Protein AF-A0A813ABJ3-F1 (afdb_monomer_lite)

Secondary structure (DSSP, 8-state):
--------------------------------------EE--EEESSSTT--HHHHHHHHHHHHHHHHHHS--SS-HHHHHHHHHHHHHHHHHHHHHSTTTHHHHHHTTS-B--SSS-EE-EEEEETTTTEEEEE-SGGGPPEEHHHHHHHHHHHHHH--TTTEEEEEESS---TT--SSEEEEEEEE--SSHHHHHHHHHHHHTTTBGGGGGGTEE--BPP-PPPHHHHHHHHH--

Structure (mmCIF, N/CA/C/O backbone):
data_AF-A0A813ABJ3-F1
#
_entry.id   AF-A0A813ABJ3-F1
#
loop_
_atom_site.group_PDB
_atom_site.id
_atom_site.type_symbol
_atom_site.label_atom_id
_atom_site.label_alt_id
_atom_site.label_comp_id
_atom_site.label_asym_id
_atom_site.label_entity_id
_atom_site.label_seq_id
_atom_site.pdbx_PDB_ins_code
_atom_site.Cartn_x
_atom_site.Cartn_y
_atom_site.Cartn_z
_atom_site.occupancy
_atom_site.B_iso_or_equiv
_atom_site.auth_seq_id
_atom_site.auth_comp_id
_atom_site.auth_asym_id
_atom_site.auth_atom_id
_atom_site.pdbx_PDB_model_num
ATOM 1 N N . PRO A 1 1 ? -54.432 11.315 -35.460 1.00 34.84 1 PRO A N 1
ATOM 2 C CA . PRO A 1 1 ? -55.039 10.546 -36.577 1.00 34.84 1 PRO A CA 1
ATOM 3 C C . PRO A 1 1 ? -54.106 9.391 -36.991 1.00 34.84 1 PRO A C 1
ATOM 5 O O . PRO A 1 1 ? -52.987 9.665 -37.391 1.00 34.84 1 PRO A O 1
ATOM 8 N N . VAL A 1 2 ? -54.398 8.097 -36.872 1.00 33.53 2 VAL A N 1
ATOM 9 C CA . VAL A 1 2 ? -55.600 7.281 -36.627 1.00 33.53 2 VAL A CA 1
ATOM 10 C C . VAL A 1 2 ? -55.041 5.948 -36.072 1.00 33.53 2 VAL A C 1
ATOM 12 O O . VAL A 1 2 ? -54.031 5.475 -36.580 1.00 33.53 2 VAL A O 1
ATOM 15 N N . ALA A 1 3 ? -55.450 5.524 -34.868 1.00 28.86 3 ALA A N 1
ATOM 16 C CA . ALA A 1 3 ? -56.177 4.269 -34.570 1.00 28.86 3 ALA A CA 1
ATOM 17 C C . ALA A 1 3 ? -55.760 3.046 -35.420 1.00 28.86 3 ALA A C 1
ATOM 19 O O . ALA A 1 3 ? -55.843 3.084 -36.639 1.00 28.86 3 ALA A O 1
ATOM 20 N N . GLY A 1 4 ? -55.275 1.954 -34.824 1.00 29.44 4 GLY A N 1
ATOM 21 C CA . GLY A 1 4 ? -56.094 0.937 -34.141 1.00 29.44 4 GLY A CA 1
ATOM 22 C C . GLY A 1 4 ? -55.982 -0.385 -34.942 1.00 29.44 4 GLY A C 1
ATOM 23 O O . GLY A 1 4 ? -55.524 -0.351 -36.073 1.00 29.44 4 GLY A O 1
ATOM 24 N N . ILE A 1 5 ? -56.360 -1.583 -34.498 1.00 32.44 5 ILE A N 1
ATOM 25 C CA . ILE A 1 5 ? -57.102 -2.054 -33.325 1.00 32.44 5 ILE A CA 1
ATOM 26 C C . ILE A 1 5 ? -57.279 -3.587 -33.536 1.00 32.44 5 ILE A C 1
ATOM 28 O O . ILE A 1 5 ? -57.472 -3.990 -34.679 1.00 32.44 5 ILE A O 1
ATOM 32 N N . LEU A 1 6 ? -57.293 -4.381 -32.445 1.00 30.50 6 LEU A N 1
ATOM 33 C CA . LEU A 1 6 ? -57.993 -5.688 -32.274 1.00 30.50 6 LEU A CA 1
ATOM 34 C C . LEU A 1 6 ? -57.438 -6.924 -33.037 1.00 30.50 6 LEU A C 1
ATOM 36 O O . LEU A 1 6 ? -56.848 -6.791 -34.096 1.00 30.50 6 LEU A O 1
ATOM 40 N N . THR A 1 7 ? -57.555 -8.192 -32.610 1.00 29.41 7 THR A N 1
ATOM 41 C CA . THR A 1 7 ? -58.283 -8.926 -31.539 1.00 29.41 7 THR A CA 1
ATOM 42 C C . THR A 1 7 ? -57.768 -10.377 -31.568 1.00 29.41 7 THR A C 1
ATOM 44 O O . THR A 1 7 ? -57.450 -10.866 -32.646 1.00 29.41 7 THR A O 1
ATOM 47 N N . GLY A 1 8 ? -57.604 -11.078 -30.445 1.00 28.28 8 GLY A N 1
ATOM 48 C CA . GLY A 1 8 ? -58.610 -11.969 -29.828 1.00 28.28 8 GLY A CA 1
ATOM 49 C C . GLY A 1 8 ? -57.877 -13.237 -29.333 1.00 28.28 8 GLY A C 1
ATOM 50 O O . GLY A 1 8 ? -56.846 -13.573 -29.901 1.00 28.28 8 GLY A O 1
ATOM 51 N N . GLY A 1 9 ? -58.232 -13.966 -28.275 1.00 25.31 9 GLY A N 1
ATOM 52 C CA . GLY A 1 9 ? -59.442 -14.029 -27.454 1.00 25.31 9 GLY A CA 1
ATOM 53 C C . GLY A 1 9 ? -59.898 -15.498 -27.319 1.00 25.31 9 GLY A C 1
ATOM 54 O O . GLY A 1 9 ? -60.066 -16.148 -28.344 1.00 25.31 9 GLY A O 1
ATOM 55 N N . CYS A 1 10 ? -60.161 -15.940 -26.076 1.00 25.97 10 CYS A N 1
ATOM 56 C CA . CYS A 1 10 ? -60.710 -17.231 -25.576 1.00 25.97 10 CYS A CA 1
ATOM 57 C C . CYS A 1 10 ? -59.693 -18.367 -25.324 1.00 25.97 10 CYS A C 1
ATOM 59 O O . CYS A 1 10 ? -58.921 -18.682 -26.219 1.00 25.97 10 CYS A O 1
ATOM 61 N N . GLU A 1 11 ? -59.557 -19.057 -24.179 1.00 26.06 11 GLU A N 1
ATOM 62 C CA . GLU A 1 11 ? -60.289 -19.357 -22.914 1.00 26.06 11 GLU A CA 1
ATOM 63 C C . GLU A 1 11 ? -60.529 -20.874 -22.755 1.00 26.06 11 GLU A C 1
ATOM 65 O O . GLU A 1 11 ? -60.814 -21.562 -23.731 1.00 26.06 11 GLU A O 1
ATOM 70 N N . ALA A 1 12 ? -60.483 -21.308 -21.481 1.00 28.73 12 ALA A N 1
ATOM 71 C CA . ALA A 1 12 ? -61.000 -22.548 -20.872 1.00 28.73 12 ALA A CA 1
ATOM 72 C C . ALA A 1 12 ? -60.138 -23.837 -20.962 1.00 28.73 12 ALA A C 1
ATOM 74 O O . ALA A 1 12 ? -59.565 -24.141 -21.996 1.00 28.73 12 ALA A O 1
ATOM 75 N N . GLU A 1 13 ? -60.028 -24.719 -19.956 1.00 26.33 13 GLU A N 1
ATOM 76 C CA . GLU A 1 13 ? -60.375 -24.735 -18.523 1.00 26.33 13 GLU A CA 1
ATOM 77 C C . GLU A 1 13 ? -59.822 -26.050 -17.903 1.00 26.33 13 GLU A C 1
ATOM 79 O O . GLU A 1 13 ? -59.709 -27.070 -18.577 1.00 26.33 13 GLU A O 1
ATOM 84 N N . ALA A 1 14 ? -59.446 -25.966 -16.622 1.00 29.67 14 ALA A N 1
ATOM 85 C CA . ALA A 1 14 ? -59.223 -26.961 -15.557 1.00 29.67 14 ALA A CA 1
ATOM 86 C C . ALA A 1 14 ? -59.076 -28.484 -15.821 1.00 29.67 14 ALA A C 1
ATOM 88 O O . ALA A 1 14 ? -59.927 -29.125 -16.431 1.00 29.67 14 ALA A O 1
ATOM 89 N N . ARG A 1 15 ? -58.108 -29.093 -15.099 1.00 26.80 15 ARG A N 1
ATOM 90 C CA . ARG A 1 15 ? -58.292 -30.282 -14.223 1.00 26.80 15 ARG A CA 1
ATOM 91 C C . ARG A 1 15 ? -57.049 -30.569 -13.351 1.00 26.80 15 ARG A C 1
ATOM 93 O O . ARG A 1 15 ? -55.977 -30.879 -13.854 1.00 26.80 15 ARG A O 1
ATOM 100 N N . THR A 1 16 ? -57.231 -30.545 -12.035 1.00 28.81 16 THR A N 1
ATOM 101 C CA . THR A 1 16 ? -56.496 -31.325 -11.009 1.00 28.81 16 THR A CA 1
ATOM 102 C C . THR A 1 16 ? -57.545 -32.186 -10.268 1.00 28.81 16 THR A C 1
ATOM 104 O O . THR A 1 16 ? -58.731 -31.983 -10.545 1.00 28.81 16 THR A O 1
ATOM 107 N N . PRO A 1 17 ? -57.233 -33.111 -9.325 1.00 41.91 17 PRO A N 1
ATOM 108 C CA . PRO A 1 17 ? -55.943 -33.573 -8.782 1.00 41.91 17 PRO A CA 1
ATOM 109 C C . PRO A 1 17 ? -55.824 -35.120 -8.669 1.00 41.91 17 PRO A C 1
ATOM 111 O O . PRO A 1 17 ? -56.818 -35.841 -8.667 1.00 41.91 17 PRO A O 1
ATOM 114 N N . THR A 1 18 ? -54.623 -35.659 -8.437 1.00 29.69 18 THR A N 1
ATOM 115 C CA . THR A 1 18 ? -54.434 -36.786 -7.492 1.00 29.69 18 THR A CA 1
ATOM 116 C C . THR A 1 18 ? -52.967 -36.882 -7.094 1.00 29.69 18 THR A C 1
ATOM 118 O O . THR A 1 18 ? -52.076 -36.837 -7.936 1.00 29.69 18 THR A O 1
ATOM 121 N N . GLY A 1 19 ? -52.726 -36.910 -5.785 1.00 28.27 19 GLY A N 1
ATOM 122 C CA . GLY A 1 19 ? -51.400 -36.795 -5.201 1.00 28.27 19 GLY A CA 1
ATOM 123 C C . GLY A 1 19 ? -50.559 -38.062 -5.296 1.00 28.27 19 GLY A C 1
ATOM 124 O O . GLY A 1 19 ? -51.059 -39.180 -5.226 1.00 28.27 19 GLY A O 1
ATOM 125 N N . SER A 1 20 ? -49.249 -37.855 -5.317 1.00 29.45 20 SER A N 1
ATOM 126 C CA . SER A 1 20 ? -48.296 -38.776 -4.714 1.00 29.45 20 SER A CA 1
ATOM 127 C C . SER A 1 20 ? -47.219 -37.953 -4.019 1.00 29.45 20 SER A C 1
ATOM 129 O O . SER A 1 20 ? -46.506 -37.175 -4.652 1.00 29.45 20 SER A O 1
ATOM 131 N N . LEU A 1 21 ? -47.151 -38.119 -2.700 1.00 33.50 21 LEU A N 1
ATOM 132 C CA . LEU A 1 21 ? -46.079 -37.656 -1.831 1.00 33.50 21 LEU A CA 1
ATOM 133 C C . LEU A 1 21 ? -44.730 -38.141 -2.380 1.00 33.50 21 LEU A C 1
ATOM 135 O O . LEU A 1 21 ? -44.438 -39.332 -2.351 1.00 33.50 21 LEU A O 1
ATOM 139 N N . GLY A 1 22 ? -43.915 -37.212 -2.867 1.00 28.14 22 GLY A N 1
ATOM 140 C CA . GLY A 1 22 ? -42.515 -37.437 -3.204 1.00 28.14 22 GLY A CA 1
ATOM 141 C C . GLY A 1 22 ? -41.699 -36.358 -2.516 1.00 28.14 22 GLY A C 1
ATOM 142 O O . GLY A 1 22 ? -41.880 -35.179 -2.804 1.00 28.14 22 GLY A O 1
ATOM 143 N N . LEU A 1 23 ? -40.886 -36.770 -1.546 1.00 31.05 23 LEU A N 1
ATOM 144 C CA . LEU A 1 23 ? -40.128 -35.911 -0.648 1.00 31.05 23 LEU A CA 1
ATOM 145 C C . LEU A 1 23 ? -39.426 -34.766 -1.387 1.00 31.05 23 LEU A C 1
ATOM 147 O O . LEU A 1 23 ? -38.580 -34.988 -2.253 1.00 31.05 23 LEU A O 1
ATOM 151 N N . ALA A 1 24 ? -39.730 -33.540 -0.964 1.00 27.06 24 ALA A N 1
ATOM 152 C CA . ALA A 1 24 ? -38.891 -32.387 -1.218 1.00 27.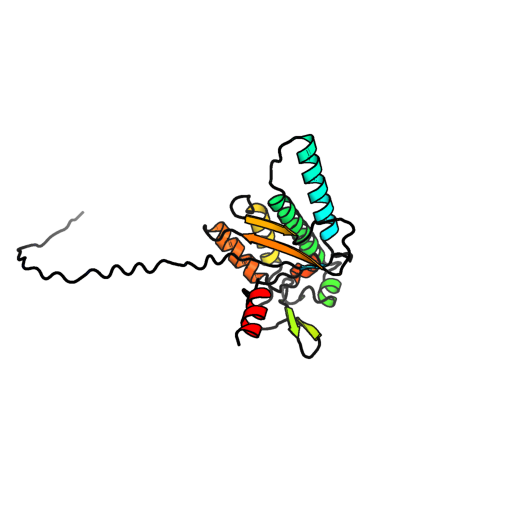06 24 ALA A CA 1
ATOM 153 C C . ALA A 1 24 ? -37.528 -32.639 -0.561 1.00 27.06 24 ALA A C 1
ATOM 155 O O . ALA A 1 24 ? -37.354 -32.456 0.643 1.00 27.06 24 ALA A O 1
ATOM 156 N N . ALA A 1 25 ? -36.551 -33.068 -1.357 1.00 28.94 25 ALA A N 1
ATOM 157 C CA . ALA A 1 25 ? -35.152 -32.910 -1.010 1.00 28.94 25 ALA A CA 1
ATOM 158 C C . ALA A 1 25 ? -34.849 -31.411 -1.086 1.00 28.94 25 ALA A C 1
ATOM 160 O O . ALA A 1 25 ? -34.394 -30.892 -2.103 1.00 28.94 25 ALA A O 1
ATOM 161 N N . SER A 1 26 ? -35.165 -30.697 -0.005 1.00 27.38 26 SER A N 1
ATOM 162 C CA . SER A 1 26 ? -34.605 -29.386 0.273 1.00 27.38 26 SER A CA 1
ATOM 163 C C . SER A 1 26 ? -33.095 -29.568 0.366 1.00 27.38 26 SER A C 1
ATOM 165 O O . SER A 1 26 ? -32.561 -29.904 1.426 1.00 27.38 26 SER A O 1
ATOM 167 N N . SER A 1 27 ? -32.400 -29.404 -0.757 1.00 27.00 27 SER A N 1
ATOM 168 C CA . SER A 1 27 ? -30.960 -29.240 -0.760 1.00 27.00 27 SER A CA 1
ATOM 169 C C . SER A 1 27 ? -30.682 -27.876 -0.141 1.00 27.00 27 SER A C 1
ATOM 171 O O . SER A 1 27 ? -30.527 -26.869 -0.833 1.00 27.00 27 SER A O 1
ATOM 173 N N . TRP A 1 28 ? -30.634 -27.845 1.188 1.00 25.88 28 TRP A N 1
ATOM 174 C CA . TRP A 1 28 ? -29.850 -26.866 1.918 1.00 25.88 28 TRP A CA 1
ATOM 175 C C . TRP A 1 28 ? -28.390 -27.122 1.551 1.00 25.88 28 TRP A C 1
ATOM 177 O O . TRP A 1 28 ? -27.616 -27.698 2.310 1.00 25.88 28 TRP A O 1
ATOM 187 N N . VAL A 1 29 ? -28.011 -26.726 0.338 1.00 27.39 29 VAL A N 1
ATOM 188 C CA . VAL A 1 29 ? -26.633 -26.371 0.062 1.00 27.39 29 VAL A CA 1
ATOM 189 C C . VAL A 1 29 ? -26.448 -25.091 0.854 1.00 27.39 29 VAL A C 1
ATOM 191 O O . VAL A 1 29 ? -26.780 -24.005 0.386 1.00 27.39 29 VAL A O 1
ATOM 194 N N . SER A 1 30 ? -26.015 -25.228 2.110 1.00 30.09 30 SER A N 1
ATOM 195 C CA . SER A 1 30 ? -25.438 -24.105 2.832 1.00 30.09 30 SER A CA 1
ATOM 196 C C . SER A 1 30 ? -24.432 -23.463 1.886 1.00 30.09 30 SER A C 1
ATOM 198 O O . SER A 1 30 ? -23.486 -24.145 1.474 1.00 30.09 30 SER A O 1
ATOM 200 N N . PRO A 1 31 ? -24.579 -22.177 1.539 1.00 32.88 31 PRO A N 1
ATOM 201 C CA . PRO A 1 31 ? -23.462 -21.462 0.994 1.00 32.88 31 PRO A CA 1
ATOM 202 C C . PRO A 1 31 ? -22.516 -21.297 2.181 1.00 32.88 31 PRO A C 1
ATOM 204 O O . PRO A 1 31 ? -22.530 -20.293 2.886 1.00 32.88 31 PRO A O 1
ATOM 207 N N . PHE A 1 32 ? -21.631 -22.273 2.380 1.00 30.92 32 PHE A N 1
ATOM 208 C CA . PHE A 1 32 ? -20.254 -21.925 2.678 1.00 30.92 32 PHE A CA 1
ATOM 209 C C . PHE A 1 32 ? -19.778 -21.109 1.468 1.00 30.92 32 PHE A C 1
ATOM 211 O O . PHE A 1 32 ? -19.029 -21.582 0.618 1.00 30.92 32 PHE A O 1
ATOM 218 N N . MET A 1 33 ? -20.251 -19.859 1.366 1.00 27.66 33 MET A N 1
ATOM 219 C CA . MET A 1 33 ? -19.422 -18.803 0.843 1.00 27.66 33 MET A CA 1
ATOM 220 C C . MET A 1 33 ? -18.201 -18.893 1.733 1.00 27.66 33 MET A C 1
ATOM 222 O O . MET A 1 33 ? -18.241 -18.517 2.905 1.00 27.66 33 MET A O 1
ATOM 226 N N . ALA A 1 34 ? -17.155 -19.529 1.207 1.00 31.64 34 ALA A N 1
ATOM 227 C CA . ALA A 1 34 ? -15.817 -19.282 1.672 1.00 31.64 34 ALA A CA 1
ATOM 228 C C . ALA A 1 34 ? -15.749 -17.764 1.742 1.00 31.64 34 ALA A C 1
ATOM 230 O O . ALA A 1 34 ? -15.807 -17.094 0.713 1.00 31.64 34 ALA A O 1
ATOM 231 N N . LEU A 1 35 ? -15.812 -17.244 2.964 1.00 33.53 35 LEU A N 1
ATOM 232 C CA . LEU A 1 35 ? -15.644 -15.842 3.242 1.00 33.53 35 LEU A CA 1
ATOM 233 C C . LEU A 1 35 ? -14.225 -15.600 2.733 1.00 33.53 35 LEU A C 1
ATOM 235 O O . LEU A 1 35 ? -13.262 -15.939 3.424 1.00 33.53 35 LEU A O 1
ATOM 239 N N . GLU A 1 36 ? -14.082 -15.185 1.470 1.00 36.56 36 GLU A N 1
ATOM 240 C CA . GLU A 1 36 ? -12.805 -14.863 0.841 1.00 36.56 36 GLU A CA 1
ATOM 241 C C . GLU A 1 36 ? -12.333 -13.565 1.495 1.00 36.56 36 GLU A C 1
ATOM 243 O O . GLU A 1 36 ? -12.180 -12.533 0.857 1.00 36.56 36 GLU A O 1
ATOM 248 N N . ARG A 1 37 ? -12.108 -13.600 2.813 1.00 49.97 37 ARG A N 1
ATOM 249 C CA . ARG A 1 37 ? -11.359 -12.582 3.517 1.00 49.97 37 ARG A CA 1
ATOM 250 C C . ARG A 1 37 ? -10.017 -12.562 2.825 1.00 49.97 37 ARG A C 1
ATOM 252 O O . ARG A 1 37 ? -9.251 -13.527 2.910 1.00 49.97 37 ARG A O 1
ATOM 259 N N . LEU A 1 38 ? -9.727 -11.468 2.135 1.00 52.12 38 LEU A N 1
ATOM 260 C CA . LEU A 1 38 ? -8.363 -11.189 1.739 1.00 52.12 38 LEU A CA 1
ATOM 261 C C . LEU A 1 38 ? -7.608 -10.832 3.008 1.00 52.12 38 LEU A C 1
ATOM 263 O O . LEU A 1 38 ? -7.429 -9.670 3.353 1.00 52.12 38 LEU A O 1
ATOM 267 N N . SER A 1 39 ? -7.173 -11.872 3.709 1.00 57.34 39 SER A N 1
ATOM 268 C CA . SER A 1 39 ? -6.028 -11.753 4.577 1.00 57.34 39 SER A CA 1
ATOM 269 C C . SER A 1 39 ? -4.834 -11.551 3.654 1.00 57.34 39 SER A C 1
ATOM 271 O O . SER A 1 39 ? -4.595 -12.307 2.707 1.00 57.34 39 SER A O 1
ATOM 273 N N . SER A 1 40 ? -4.127 -10.459 3.867 1.00 64.81 40 SER A N 1
ATOM 274 C CA . SER A 1 40 ? -2.865 -10.199 3.199 1.00 64.81 40 SER A CA 1
ATOM 275 C C . SER A 1 40 ? -1.805 -9.977 4.258 1.00 64.81 40 SER A C 1
ATOM 277 O O . SER A 1 40 ? -2.087 -9.465 5.345 1.00 64.81 40 SER A O 1
ATOM 279 N N . ARG A 1 41 ? -0.578 -10.383 3.930 1.00 64.31 41 ARG A N 1
ATOM 280 C CA . ARG A 1 41 ? 0.592 -10.169 4.780 1.00 64.31 41 ARG A CA 1
ATOM 281 C C . ARG A 1 41 ? 1.556 -9.214 4.092 1.00 64.31 41 ARG A C 1
ATOM 283 O O . ARG A 1 41 ? 2.512 -9.676 3.465 1.00 64.31 41 ARG A O 1
ATOM 290 N N . PRO A 1 42 ? 1.300 -7.896 4.148 1.00 73.38 42 PRO A N 1
ATOM 291 C CA . PRO A 1 42 ? 2.336 -6.925 3.862 1.00 73.38 42 PRO A CA 1
ATOM 292 C C . PRO A 1 42 ? 3.555 -7.163 4.760 1.00 73.38 42 PRO A C 1
ATOM 294 O O . PRO A 1 42 ? 3.457 -7.207 5.986 1.00 73.38 42 PRO A O 1
ATOM 297 N N . GLU A 1 43 ? 4.708 -7.319 4.129 1.00 81.12 43 GLU A N 1
ATOM 298 C CA . GLU A 1 43 ? 6.013 -7.411 4.773 1.00 81.12 43 GLU A CA 1
ATOM 299 C C . GLU A 1 43 ? 6.764 -6.120 4.498 1.00 81.12 43 GLU A C 1
ATOM 301 O O . GLU A 1 43 ? 6.940 -5.763 3.339 1.00 81.12 43 GLU A O 1
ATOM 306 N N . VAL A 1 44 ? 7.189 -5.414 5.540 1.00 81.69 44 VAL A N 1
ATOM 307 C CA . VAL A 1 44 ? 7.855 -4.114 5.438 1.00 81.69 44 VAL A CA 1
ATOM 308 C C . VAL A 1 44 ? 9.225 -4.202 6.091 1.00 81.69 44 VAL A C 1
ATOM 310 O O . VAL A 1 44 ? 9.337 -4.674 7.219 1.00 81.69 44 VAL A O 1
ATOM 313 N N . ARG A 1 45 ? 10.275 -3.734 5.416 1.00 85.25 45 ARG A N 1
ATOM 314 C CA . ARG A 1 45 ? 11.609 -3.617 6.015 1.00 85.25 45 ARG A CA 1
ATOM 315 C C . ARG A 1 45 ? 11.560 -2.672 7.210 1.00 85.25 45 ARG A C 1
ATOM 317 O O . ARG A 1 45 ? 10.998 -1.589 7.122 1.00 85.25 45 ARG A O 1
ATOM 324 N N . THR A 1 46 ? 12.148 -3.083 8.321 1.00 82.81 46 THR A N 1
ATOM 325 C CA . THR A 1 46 ? 12.208 -2.284 9.558 1.00 82.81 46 THR A CA 1
ATOM 326 C C . THR A 1 46 ? 13.181 -1.112 9.428 1.00 82.81 46 THR A C 1
ATOM 328 O O . THR A 1 46 ? 12.888 -0.020 9.908 1.00 82.81 46 THR A O 1
ATOM 331 N N . ALA A 1 47 ? 14.288 -1.310 8.708 1.00 81.81 47 ALA A N 1
ATOM 332 C CA . ALA A 1 47 ? 15.361 -0.343 8.505 1.00 81.81 47 ALA A CA 1
ATOM 333 C C . ALA A 1 47 ? 15.581 -0.012 7.018 1.00 81.81 47 ALA A C 1
ATOM 335 O O . ALA A 1 47 ? 15.201 -0.777 6.130 1.00 81.81 47 ALA A O 1
ATOM 336 N N . GLY A 1 48 ? 16.240 1.120 6.766 1.00 85.25 48 GLY A N 1
ATOM 337 C CA . GLY A 1 48 ? 16.504 1.661 5.430 1.00 85.25 48 GLY A CA 1
ATOM 338 C C . GLY A 1 48 ? 15.726 2.955 5.162 1.00 85.25 48 GLY A C 1
ATOM 339 O O . GLY A 1 48 ? 14.704 3.196 5.808 1.00 85.25 48 GLY A O 1
ATOM 340 N N . PRO A 1 49 ? 16.199 3.805 4.234 1.00 87.12 49 PRO A N 1
ATOM 341 C CA . PRO A 1 49 ? 15.556 5.084 3.916 1.00 87.12 49 PRO A CA 1
ATOM 342 C C . PRO A 1 49 ? 14.117 4.924 3.400 1.00 87.12 49 PRO A C 1
ATOM 344 O O . PRO A 1 49 ? 13.281 5.807 3.574 1.00 87.12 49 PRO A O 1
ATOM 347 N N . GLU A 1 50 ? 13.805 3.784 2.789 1.00 89.44 50 GLU A N 1
ATOM 348 C CA . GLU A 1 50 ? 12.479 3.443 2.294 1.00 89.44 50 GLU A CA 1
ATOM 349 C C . GLU A 1 50 ? 11.554 2.849 3.368 1.00 89.44 50 GLU A C 1
ATOM 351 O O . GLU A 1 50 ? 10.363 2.695 3.113 1.00 89.44 50 GLU A O 1
ATOM 356 N N . SER A 1 51 ? 12.041 2.518 4.566 1.00 92.81 51 SER A N 1
ATOM 357 C CA . SER A 1 51 ? 11.191 1.955 5.621 1.00 92.81 51 SER A CA 1
ATOM 358 C C . SER A 1 51 ? 10.075 2.930 6.006 1.00 92.81 51 SER A C 1
ATOM 360 O O . SER A 1 51 ? 10.308 4.121 6.228 1.00 92.81 51 SER A O 1
ATOM 362 N N . ILE A 1 52 ? 8.841 2.428 6.090 1.00 93.69 52 ILE A N 1
ATOM 363 C CA . ILE A 1 52 ? 7.692 3.187 6.608 1.00 93.69 52 ILE A CA 1
ATOM 364 C C . ILE A 1 52 ? 7.435 2.923 8.099 1.00 93.69 52 ILE A C 1
ATOM 366 O O . ILE A 1 52 ? 6.657 3.639 8.731 1.00 93.69 52 ILE A O 1
ATOM 370 N N . VAL A 1 53 ? 8.110 1.930 8.689 1.00 93.19 53 VAL A N 1
ATOM 371 C CA . VAL A 1 53 ? 7.914 1.524 10.090 1.00 93.19 53 VAL A CA 1
ATOM 372 C C . VAL A 1 53 ? 8.069 2.700 11.066 1.00 93.19 53 VAL A C 1
ATOM 374 O O . VAL A 1 53 ? 7.165 2.877 11.883 1.00 93.19 53 VAL A O 1
ATOM 377 N N . PRO A 1 54 ? 9.091 3.579 10.961 1.00 92.44 54 PRO A N 1
ATOM 378 C CA . PRO A 1 54 ? 9.204 4.735 11.854 1.00 92.44 54 PRO A CA 1
ATOM 379 C C . PRO A 1 54 ? 8.028 5.716 11.746 1.00 92.44 54 PRO A C 1
ATOM 381 O O . PRO A 1 54 ? 7.614 6.307 12.740 1.00 92.44 54 PRO A O 1
ATOM 384 N N . SER A 1 55 ? 7.460 5.903 10.551 1.00 93.31 55 SER A N 1
ATOM 385 C CA . SER A 1 55 ? 6.286 6.768 10.364 1.00 93.31 55 SER A CA 1
ATOM 386 C C . SER A 1 55 ? 5.037 6.162 10.998 1.00 93.31 55 SER A C 1
ATOM 388 O O . SER A 1 55 ? 4.325 6.853 11.722 1.00 93.31 55 SER A O 1
ATOM 390 N N . LEU A 1 56 ? 4.810 4.861 10.801 1.00 94.50 56 LEU A N 1
ATOM 391 C CA . LEU A 1 56 ? 3.689 4.154 11.424 1.00 94.50 56 LEU A CA 1
ATOM 392 C C . LEU A 1 56 ? 3.824 4.094 12.953 1.00 94.50 56 LEU A C 1
ATOM 394 O O . LEU A 1 56 ? 2.826 4.237 13.657 1.00 94.50 56 LEU A O 1
ATOM 398 N N . ALA A 1 57 ? 5.043 3.925 13.475 1.00 93.69 57 ALA A N 1
ATOM 399 C CA . ALA A 1 57 ? 5.313 3.919 14.910 1.00 93.69 57 ALA A CA 1
ATOM 400 C C . ALA A 1 57 ? 4.976 5.272 15.552 1.00 93.69 57 ALA A C 1
ATOM 402 O O . ALA A 1 57 ? 4.235 5.314 16.535 1.00 93.69 57 ALA A O 1
ATOM 403 N N . ARG A 1 58 ? 5.442 6.375 14.948 1.00 94.50 58 ARG A N 1
ATOM 404 C CA . ARG A 1 58 ? 5.143 7.743 15.402 1.00 94.50 58 ARG A CA 1
ATOM 405 C C . ARG A 1 58 ? 3.648 8.023 15.428 1.00 94.50 58 ARG A C 1
ATOM 407 O O . ARG A 1 58 ? 3.129 8.500 16.434 1.00 94.50 58 ARG A O 1
ATOM 414 N N . VAL A 1 59 ? 2.950 7.694 14.342 1.00 95.12 59 VAL A N 1
ATOM 415 C CA . VAL A 1 59 ? 1.503 7.916 14.231 1.00 95.12 59 VAL A CA 1
ATOM 416 C C . VAL A 1 59 ? 0.730 7.054 15.230 1.00 95.12 59 VAL A C 1
ATOM 418 O O . VAL A 1 59 ? -0.185 7.550 15.885 1.00 95.12 59 VAL A O 1
ATOM 421 N N . SER A 1 60 ? 1.131 5.796 15.431 1.00 94.31 60 SER A N 1
ATOM 422 C CA . SER A 1 60 ? 0.519 4.936 16.446 1.00 94.31 60 SER A CA 1
ATOM 423 C C . SER A 1 60 ? 0.733 5.465 17.864 1.00 94.31 60 SER A C 1
ATOM 425 O O . SER A 1 60 ? -0.196 5.423 18.670 1.00 94.31 60 SER A O 1
ATOM 427 N N . ALA A 1 61 ? 1.931 5.956 18.185 1.00 94.00 61 ALA A N 1
ATOM 428 C CA . ALA A 1 61 ? 2.232 6.525 19.494 1.00 94.00 61 ALA A CA 1
ATOM 429 C C . ALA A 1 61 ? 1.454 7.827 19.741 1.00 94.00 61 ALA A C 1
ATOM 431 O O . ALA A 1 61 ? 0.913 8.018 20.829 1.00 94.00 61 ALA A O 1
ATOM 432 N N . ALA A 1 62 ? 1.355 8.695 18.730 1.00 93.69 62 ALA A N 1
ATOM 433 C CA . ALA A 1 62 ? 0.569 9.925 18.796 1.00 93.69 62 ALA A CA 1
ATOM 434 C C . ALA A 1 62 ? -0.925 9.635 18.999 1.00 93.69 62 ALA A C 1
ATOM 436 O O . ALA A 1 62 ? -1.560 10.248 19.854 1.00 93.69 62 ALA A O 1
ATOM 437 N N . TRP A 1 63 ? -1.467 8.655 18.271 1.00 95.19 63 TRP A N 1
ATOM 438 C CA . TRP A 1 63 ? -2.858 8.232 18.416 1.00 95.19 63 TRP A CA 1
ATOM 439 C C . TRP A 1 63 ? -3.157 7.686 19.819 1.00 95.19 63 TRP A C 1
ATOM 441 O O . TRP A 1 63 ? -4.148 8.080 20.429 1.00 95.19 63 TRP A O 1
ATOM 451 N N . ASN A 1 64 ? -2.286 6.819 20.357 1.00 92.81 64 ASN A N 1
ATOM 452 C CA . ASN A 1 64 ? -2.449 6.278 21.711 1.00 92.81 64 ASN A CA 1
ATOM 453 C C . ASN A 1 64 ? -2.390 7.386 22.767 1.00 92.81 64 ASN A C 1
ATOM 455 O O . ASN A 1 64 ? -3.263 7.451 23.622 1.00 92.81 64 ASN A O 1
ATOM 459 N N . ARG A 1 65 ? -1.426 8.307 22.656 1.00 93.81 65 ARG A N 1
ATOM 460 C CA . ARG A 1 65 ? -1.306 9.445 23.573 1.00 93.81 65 ARG A CA 1
ATOM 461 C C . ARG A 1 65 ? -2.567 10.305 23.584 1.00 93.81 65 ARG A C 1
ATOM 463 O O . ARG A 1 65 ? -3.103 10.585 24.647 1.00 93.81 65 ARG A O 1
ATOM 470 N N . LYS A 1 66 ? -3.073 10.671 22.403 1.00 93.25 66 LYS A N 1
ATOM 471 C CA . LYS A 1 66 ? -4.290 11.481 22.283 1.00 93.25 66 LYS A CA 1
ATOM 472 C C . LYS A 1 66 ? -5.508 10.750 22.860 1.00 93.25 66 LYS A C 1
ATOM 474 O O . LYS A 1 66 ? -6.365 11.368 23.480 1.00 93.25 66 LYS A O 1
ATOM 479 N N . LYS A 1 67 ? -5.579 9.424 22.702 1.00 93.12 67 LYS A N 1
ATOM 480 C CA . LYS A 1 67 ? -6.620 8.602 23.329 1.00 93.12 67 LYS A CA 1
ATOM 481 C C . LYS A 1 67 ? -6.515 8.610 24.857 1.00 93.12 67 LYS A C 1
ATOM 483 O O . LYS A 1 67 ? -7.550 8.685 25.510 1.00 93.12 67 LYS A O 1
ATOM 488 N N . ASP A 1 68 ? -5.308 8.527 25.406 1.00 93.06 68 ASP A N 1
ATOM 489 C CA . ASP A 1 68 ? -5.084 8.547 26.854 1.00 93.06 68 ASP A CA 1
ATOM 490 C C . ASP A 1 68 ? -5.404 9.927 27.463 1.00 93.06 68 ASP A C 1
ATOM 492 O O . ASP A 1 68 ? -5.914 10.001 28.578 1.00 93.06 68 ASP A O 1
ATOM 496 N N . GLU A 1 69 ? -5.153 11.011 26.720 1.00 93.38 69 GLU A N 1
ATOM 497 C CA . GLU A 1 69 ? -5.417 12.397 27.137 1.00 93.38 69 GLU A CA 1
ATOM 498 C C . GLU A 1 69 ? -6.898 12.806 26.993 1.00 93.38 69 GLU A C 1
ATOM 500 O O . GLU A 1 69 ? -7.464 13.404 27.907 1.00 93.38 69 GLU A O 1
ATOM 505 N N . GLU A 1 70 ? -7.543 12.492 25.863 1.00 91.50 70 GLU A N 1
ATOM 506 C CA . GLU A 1 70 ? -8.895 12.972 25.513 1.00 91.50 70 GLU A CA 1
ATOM 507 C C . GLU A 1 70 ? -9.996 11.904 25.689 1.00 91.50 70 GLU A C 1
ATOM 509 O O . GLU A 1 70 ? -11.188 12.193 25.575 1.00 91.50 70 GLU A O 1
ATOM 514 N N . GLY A 1 71 ? -9.628 10.640 25.921 1.00 85.88 71 GLY A N 1
ATOM 515 C CA . GLY A 1 71 ? -10.542 9.505 26.113 1.00 85.88 71 GLY A CA 1
ATOM 516 C C . GLY A 1 71 ? -11.224 8.972 24.843 1.00 85.88 71 GLY A C 1
ATOM 517 O O . GLY A 1 71 ? -11.625 7.808 24.810 1.00 85.88 71 GLY A O 1
ATOM 518 N N . THR A 1 72 ? -11.344 9.777 23.782 1.00 85.06 72 THR A N 1
ATOM 519 C CA . THR A 1 72 ? -11.995 9.401 22.509 1.00 85.06 72 THR A CA 1
ATOM 520 C C . THR A 1 72 ? -11.136 9.795 21.307 1.00 85.06 72 THR A C 1
ATOM 522 O O . THR A 1 72 ? -10.347 10.728 21.383 1.00 85.06 72 THR A O 1
ATOM 525 N N . GLN A 1 73 ? -11.265 9.071 20.191 1.00 87.94 73 GLN A N 1
ATOM 526 C CA . GLN A 1 73 ? -10.609 9.382 18.918 1.00 87.94 73 GLN A CA 1
ATOM 527 C C . GLN A 1 73 ? -11.629 9.355 17.782 1.00 87.94 73 GLN A C 1
ATOM 529 O O . GLN A 1 73 ? -12.489 8.478 17.752 1.00 87.94 73 GLN A O 1
ATOM 534 N N . GLU A 1 74 ? -11.492 10.283 16.835 1.00 87.50 74 GLU A N 1
ATOM 535 C CA . GLU A 1 74 ? -12.359 10.383 15.652 1.00 87.50 74 GLU A CA 1
ATOM 536 C C . GLU A 1 74 ? -12.266 9.135 14.763 1.00 87.50 74 GLU A C 1
ATOM 538 O O . GLU A 1 74 ? -13.267 8.630 14.255 1.00 87.50 74 GLU A O 1
ATOM 543 N N . HIS A 1 75 ? -11.055 8.597 14.610 1.00 91.75 75 HIS A N 1
ATOM 544 C CA . HIS A 1 75 ? -10.797 7.420 13.793 1.00 91.75 75 HIS A CA 1
ATOM 545 C C . HIS A 1 75 ? -10.084 6.336 14.599 1.00 91.75 75 HIS A C 1
ATOM 547 O O . HIS A 1 75 ? -9.181 6.642 15.384 1.00 91.75 75 HIS A O 1
ATOM 553 N N . PRO A 1 76 ? -10.431 5.051 14.406 1.00 95.00 76 PRO A N 1
ATOM 554 C CA . PRO A 1 76 ? -9.704 3.960 15.036 1.00 95.00 76 PRO A CA 1
ATOM 555 C C . PRO A 1 76 ? -8.298 3.835 14.437 1.00 95.00 76 PRO A C 1
ATOM 557 O O . PRO A 1 76 ? -8.103 4.049 13.240 1.00 95.00 76 PRO A O 1
ATOM 560 N N . LEU A 1 77 ? -7.332 3.395 15.252 1.00 94.12 77 LEU A N 1
ATOM 561 C CA . LEU A 1 77 ? -5.915 3.278 14.876 1.00 94.12 77 LEU A CA 1
ATOM 562 C C . LEU A 1 77 ? -5.683 2.571 13.528 1.00 94.12 77 LEU A C 1
ATOM 564 O O . LEU A 1 77 ? -4.824 2.985 12.758 1.00 94.12 77 LEU A O 1
ATOM 568 N N . ARG A 1 78 ? -6.478 1.541 13.209 1.00 94.69 78 ARG A N 1
ATOM 569 C CA . ARG A 1 78 ? -6.380 0.796 11.940 1.00 94.69 78 ARG A CA 1
ATOM 570 C C . ARG A 1 78 ? -6.539 1.684 10.698 1.00 94.69 78 ARG A C 1
ATOM 572 O O . ARG A 1 78 ? -5.845 1.459 9.713 1.00 94.69 78 ARG A O 1
ATOM 579 N N . ILE A 1 79 ? -7.427 2.680 10.755 1.00 95.69 79 ILE A N 1
ATOM 580 C CA . ILE A 1 79 ? -7.663 3.619 9.651 1.00 95.69 79 ILE A CA 1
ATOM 581 C C . ILE A 1 79 ? -6.500 4.588 9.572 1.00 95.69 79 ILE A C 1
ATOM 583 O O . ILE A 1 79 ? -5.902 4.720 8.516 1.00 95.69 79 ILE A O 1
ATOM 587 N N . VAL A 1 80 ? -6.103 5.158 10.710 1.00 95.56 80 VAL A N 1
ATOM 588 C CA . VAL A 1 80 ? -4.975 6.091 10.782 1.00 95.56 80 VAL A CA 1
ATOM 589 C C . VAL A 1 80 ? -3.692 5.453 10.228 1.00 95.56 80 VAL A C 1
ATOM 591 O O . VAL A 1 80 ? -3.019 6.048 9.392 1.00 95.56 80 VAL A O 1
ATOM 594 N N . MET A 1 81 ? -3.386 4.208 10.609 1.00 95.06 81 MET A N 1
ATOM 595 C CA . MET A 1 81 ? -2.226 3.474 10.091 1.00 95.06 81 MET A CA 1
ATOM 596 C C . MET A 1 81 ? -2.293 3.245 8.577 1.00 95.06 81 MET A C 1
ATOM 598 O O . MET A 1 81 ? -1.283 3.405 7.891 1.00 95.06 81 MET A O 1
ATOM 602 N N . LEU A 1 82 ? -3.457 2.850 8.052 1.00 94.62 82 LEU A N 1
ATOM 603 C CA . LEU A 1 82 ? -3.617 2.591 6.622 1.00 94.62 82 LEU A CA 1
ATOM 604 C C . LEU A 1 82 ? -3.573 3.888 5.804 1.00 94.62 82 LEU A C 1
ATOM 606 O O . LEU A 1 82 ? -2.914 3.908 4.766 1.00 94.62 82 LEU A O 1
ATOM 610 N N . SER A 1 83 ? -4.189 4.970 6.287 1.00 95.44 83 SER A N 1
ATOM 611 C CA . SER A 1 83 ? -4.103 6.301 5.676 1.00 95.44 83 SER A CA 1
ATOM 612 C C . SER A 1 83 ? -2.653 6.762 5.580 1.00 95.44 83 SER A C 1
ATOM 614 O O . SER A 1 83 ? -2.188 7.056 4.483 1.00 95.44 83 SER A O 1
ATOM 616 N N . THR A 1 84 ? -1.894 6.699 6.682 1.00 96.00 84 THR A N 1
ATOM 617 C CA . THR A 1 84 ? -0.462 7.043 6.678 1.00 96.00 84 THR A CA 1
ATOM 618 C C . THR A 1 84 ? 0.330 6.181 5.695 1.00 96.00 84 THR A C 1
ATOM 620 O O . THR A 1 84 ? 1.219 6.680 5.006 1.00 96.00 84 THR A O 1
ATOM 623 N N . LEU A 1 85 ? 0.015 4.885 5.593 1.00 95.25 85 LEU A N 1
ATOM 624 C CA . LEU A 1 85 ? 0.661 4.003 4.624 1.00 95.25 85 LEU A CA 1
ATOM 625 C C . LEU A 1 85 ? 0.416 4.458 3.181 1.00 95.25 85 LEU A C 1
ATOM 627 O O . LEU A 1 85 ? 1.358 4.523 2.388 1.00 95.25 85 LEU A O 1
ATOM 631 N N . LEU A 1 86 ? -0.838 4.762 2.847 1.00 95.38 86 LEU A N 1
ATOM 632 C CA . LEU A 1 86 ? -1.244 5.192 1.511 1.00 95.38 86 LEU A CA 1
ATOM 633 C C . LEU A 1 86 ? -0.677 6.568 1.160 1.00 95.38 86 LEU A C 1
ATOM 635 O O . LEU A 1 86 ? -0.197 6.746 0.046 1.00 95.38 86 LEU A O 1
ATOM 639 N N . GLU A 1 87 ? -0.678 7.512 2.099 1.00 96.81 87 GLU A N 1
ATOM 640 C CA . GLU A 1 87 ? -0.130 8.862 1.924 1.00 96.81 87 GLU A CA 1
ATOM 641 C C . GLU A 1 87 ? 1.362 8.827 1.593 1.00 96.81 87 GLU A C 1
ATOM 643 O O . GLU A 1 87 ? 1.784 9.380 0.578 1.00 96.81 87 GLU A O 1
ATOM 648 N N . VAL A 1 88 ? 2.152 8.096 2.384 1.00 96.94 88 VAL A N 1
ATOM 649 C CA . VAL A 1 88 ? 3.592 7.945 2.130 1.00 96.94 88 VAL A CA 1
ATOM 650 C C . VAL A 1 88 ? 3.838 7.223 0.803 1.00 96.94 88 VAL A C 1
ATOM 652 O O . VAL A 1 88 ? 4.769 7.565 0.073 1.00 96.94 88 VAL A O 1
ATOM 655 N N . MET A 1 89 ? 3.019 6.224 0.456 1.00 96.44 89 MET A N 1
ATOM 656 C CA . MET A 1 89 ? 3.130 5.551 -0.840 1.00 96.44 89 MET A CA 1
ATOM 657 C C . MET A 1 89 ? 2.820 6.500 -2.006 1.00 96.44 89 MET A C 1
ATOM 659 O O . MET A 1 89 ? 3.550 6.479 -2.994 1.00 96.44 89 MET A O 1
ATOM 663 N N . ILE A 1 90 ? 1.777 7.326 -1.894 1.00 97.75 90 ILE A N 1
ATOM 664 C CA . ILE A 1 90 ? 1.385 8.340 -2.885 1.00 97.75 90 ILE A CA 1
ATOM 665 C C . ILE A 1 90 ? 2.525 9.335 -3.106 1.00 97.75 90 ILE A C 1
ATOM 667 O O . ILE A 1 90 ? 2.971 9.499 -4.241 1.00 97.75 90 ILE A O 1
ATOM 671 N N . GLU A 1 91 ? 3.037 9.931 -2.028 1.00 97.88 91 GLU A N 1
ATOM 672 C CA . GLU A 1 91 ? 4.126 10.911 -2.074 1.00 97.88 91 GLU A CA 1
ATOM 673 C C . GLU A 1 91 ? 5.371 10.319 -2.749 1.00 97.88 91 GLU A C 1
ATOM 675 O O . GLU A 1 91 ? 5.953 10.903 -3.666 1.00 97.88 91 GLU A O 1
ATOM 680 N N . ARG A 1 92 ? 5.769 9.109 -2.342 1.00 97.38 92 ARG A N 1
ATOM 681 C CA . ARG A 1 92 ? 6.964 8.455 -2.887 1.00 97.38 92 ARG A CA 1
ATOM 682 C C . ARG A 1 92 ? 6.771 7.975 -4.320 1.00 97.38 92 ARG A C 1
ATOM 684 O O . ARG A 1 92 ? 7.739 7.975 -5.077 1.00 97.38 92 ARG A O 1
ATOM 691 N N . ALA A 1 93 ? 5.558 7.585 -4.709 1.00 97.50 93 ALA A N 1
ATOM 692 C CA . ALA A 1 93 ? 5.258 7.199 -6.084 1.00 97.50 93 ALA A CA 1
ATOM 693 C C . ALA A 1 93 ? 5.332 8.403 -7.026 1.00 97.50 93 ALA A C 1
ATOM 695 O O . ALA A 1 93 ? 5.895 8.269 -8.110 1.00 97.50 93 ALA A O 1
ATOM 696 N N . GLN A 1 94 ? 4.824 9.566 -6.603 1.00 97.62 94 GLN A N 1
ATOM 697 C CA . GLN A 1 94 ? 4.983 10.830 -7.331 1.00 97.62 94 GLN A CA 1
ATOM 698 C C . GLN A 1 94 ? 6.462 11.195 -7.451 1.00 97.62 94 GLN A C 1
ATOM 700 O O . GLN A 1 94 ? 6.974 11.379 -8.550 1.00 97.62 94 GLN A O 1
ATOM 705 N N . ALA A 1 95 ? 7.186 11.184 -6.330 1.00 97.31 95 ALA A N 1
ATOM 706 C CA . ALA A 1 95 ? 8.600 11.529 -6.323 1.00 97.31 95 ALA A CA 1
ATOM 707 C C . ALA A 1 95 ? 9.460 10.588 -7.188 1.00 97.31 95 ALA A C 1
ATOM 709 O O . ALA A 1 95 ? 10.470 11.020 -7.734 1.00 97.31 95 ALA A O 1
ATOM 710 N N . ALA A 1 96 ? 9.097 9.310 -7.321 1.00 96.81 96 ALA A N 1
ATOM 711 C CA . ALA A 1 96 ? 9.839 8.345 -8.135 1.00 96.81 96 ALA A CA 1
ATOM 712 C C . ALA A 1 96 ? 9.768 8.631 -9.646 1.00 96.81 96 ALA A C 1
ATOM 714 O O . ALA A 1 96 ? 10.657 8.209 -10.384 1.00 96.81 96 ALA A O 1
ATOM 715 N N . VAL A 1 97 ? 8.730 9.336 -10.105 1.00 96.62 97 VAL A N 1
ATOM 716 C CA . VAL A 1 97 ? 8.545 9.675 -11.525 1.00 96.62 97 VAL A CA 1
ATOM 717 C C . VAL A 1 97 ? 8.917 11.117 -11.861 1.00 96.62 97 VAL A C 1
ATOM 719 O O . VAL A 1 97 ? 8.877 11.495 -13.029 1.00 96.62 97 VAL A O 1
ATOM 722 N N . GLU A 1 98 ? 9.314 11.912 -10.866 1.00 96.25 98 GLU A N 1
ATOM 723 C CA . GLU A 1 98 ? 9.849 13.252 -11.097 1.00 96.25 98 GLU A CA 1
ATOM 724 C C . GLU A 1 98 ? 11.054 13.199 -12.048 1.00 96.25 98 GLU A C 1
ATOM 726 O O . GLU A 1 98 ? 11.902 12.313 -11.891 1.00 96.25 98 GLU A O 1
ATOM 731 N N . PRO A 1 99 ? 11.218 14.159 -12.980 1.00 94.44 99 PRO A N 1
ATOM 732 C CA . PRO A 1 99 ? 12.312 14.137 -13.956 1.00 94.44 99 PRO A CA 1
ATOM 733 C C . PRO A 1 99 ? 13.704 13.990 -13.326 1.00 94.44 99 PRO A C 1
ATOM 735 O O . PRO A 1 99 ? 14.592 13.366 -13.898 1.00 94.44 99 PRO A O 1
ATOM 738 N N . THR A 1 100 ? 13.884 14.518 -12.113 1.00 96.12 100 THR A N 1
ATOM 739 C CA . THR A 1 100 ? 15.142 14.440 -11.352 1.00 96.12 100 THR A CA 1
ATOM 740 C C . THR A 1 100 ? 15.443 13.052 -10.776 1.00 96.12 100 THR A C 1
ATOM 742 O O . THR A 1 100 ? 16.587 12.779 -10.418 1.00 96.12 100 THR A O 1
ATOM 745 N N . ARG A 1 101 ? 14.442 12.172 -10.662 1.00 94.69 101 ARG A N 1
ATOM 746 C CA . ARG A 1 101 ? 14.536 10.846 -10.022 1.00 94.69 101 ARG A CA 1
ATOM 747 C C . ARG A 1 101 ? 14.125 9.692 -10.933 1.00 94.69 101 ARG A C 1
ATOM 749 O O . ARG A 1 101 ? 14.378 8.540 -10.577 1.00 94.69 101 ARG A O 1
ATOM 756 N N . LEU A 1 102 ? 13.526 9.983 -12.084 1.00 95.06 102 LEU A N 1
ATOM 757 C CA . LEU A 1 102 ? 12.986 8.997 -13.016 1.00 95.06 102 LEU A CA 1
ATOM 758 C C . LEU A 1 102 ? 14.044 7.974 -13.447 1.00 95.06 102 LEU A C 1
ATOM 760 O O . LEU A 1 102 ? 13.844 6.770 -13.295 1.00 95.06 102 LEU A O 1
ATOM 764 N N . GLU A 1 103 ? 15.200 8.452 -13.910 1.00 94.94 103 GLU A N 1
ATOM 765 C CA . GLU A 1 103 ? 16.288 7.588 -14.381 1.00 94.94 103 GLU A CA 1
ATOM 766 C C . GLU A 1 103 ? 16.846 6.710 -13.252 1.00 94.94 103 GLU A C 1
ATOM 768 O O . GLU A 1 103 ? 16.990 5.499 -13.407 1.00 94.94 103 GLU A O 1
ATOM 773 N N . ALA A 1 104 ? 17.069 7.287 -12.068 1.00 95.38 104 ALA A N 1
ATOM 774 C CA . ALA A 1 104 ? 17.523 6.535 -10.899 1.00 95.38 104 ALA A CA 1
ATOM 775 C C . ALA A 1 104 ? 16.499 5.467 -10.468 1.00 95.38 104 ALA A C 1
ATOM 777 O O . ALA A 1 104 ? 16.872 4.351 -10.105 1.00 95.38 104 ALA A O 1
ATOM 778 N N . SER A 1 105 ? 15.203 5.780 -10.546 1.00 96.12 105 SER A N 1
ATOM 779 C CA . SER A 1 105 ? 14.122 4.842 -10.226 1.00 96.12 105 SER A CA 1
ATOM 780 C C . SER A 1 105 ? 14.035 3.699 -11.240 1.00 96.12 105 SER A C 1
ATOM 782 O O . SER A 1 105 ? 13.789 2.553 -10.853 1.00 96.12 105 SER A O 1
ATOM 784 N N . ALA A 1 106 ? 14.276 3.983 -12.522 1.00 95.62 106 ALA A N 1
ATOM 785 C CA . ALA A 1 106 ? 14.353 2.970 -13.570 1.00 95.62 106 ALA A CA 1
ATOM 786 C C . ALA A 1 106 ? 15.575 2.056 -13.382 1.00 95.62 106 ALA A C 1
ATOM 788 O O . ALA A 1 106 ? 15.438 0.832 -13.397 1.00 95.62 106 ALA A O 1
ATOM 789 N N . GLN A 1 107 ? 16.750 2.627 -13.100 1.00 94.25 107 GLN A N 1
ATOM 790 C CA . GLN A 1 107 ? 17.980 1.873 -12.821 1.00 94.25 107 GLN A CA 1
ATOM 791 C C . GLN A 1 107 ? 17.867 1.003 -11.561 1.00 94.25 107 GLN A C 1
ATOM 793 O O . GLN A 1 107 ? 18.383 -0.113 -11.526 1.00 94.25 107 GLN A O 1
ATOM 798 N N . ALA A 1 108 ? 17.133 1.468 -10.547 1.00 92.31 108 ALA A N 1
ATOM 799 C CA . ALA A 1 108 ? 16.806 0.685 -9.356 1.00 92.31 108 ALA A CA 1
ATOM 800 C C . ALA A 1 108 ? 15.759 -0.423 -9.611 1.00 92.31 108 ALA A C 1
ATOM 802 O O . ALA A 1 108 ? 15.428 -1.183 -8.697 1.00 92.31 108 ALA A O 1
ATOM 803 N N . GLY A 1 109 ? 15.209 -0.516 -10.827 1.00 92.62 109 GLY A N 1
ATOM 804 C CA . GLY A 1 109 ? 14.184 -1.491 -11.198 1.00 92.62 109 GLY A CA 1
ATOM 805 C C . GLY A 1 109 ? 12.833 -1.254 -10.519 1.00 92.62 109 GLY A C 1
ATOM 806 O O . GLY A 1 109 ? 12.049 -2.196 -10.380 1.00 92.62 109 GLY A O 1
ATOM 807 N N . LEU A 1 110 ? 12.559 -0.028 -10.054 1.00 94.31 110 LEU A N 1
ATOM 808 C CA . LEU A 1 110 ? 11.268 0.337 -9.460 1.00 94.31 110 LEU A CA 1
ATOM 809 C C . LEU A 1 110 ? 10.206 0.555 -10.534 1.00 94.31 110 LEU A C 1
ATOM 811 O O . LEU A 1 110 ? 9.058 0.150 -10.352 1.00 94.31 110 LEU A O 1
ATOM 815 N N . ILE A 1 111 ? 10.599 1.173 -11.644 1.00 96.06 111 ILE A N 1
ATOM 816 C CA . ILE A 1 111 ? 9.719 1.534 -12.752 1.00 96.06 111 ILE A CA 1
ATOM 817 C C . ILE A 1 111 ? 10.320 1.087 -14.083 1.00 96.06 111 ILE A C 1
ATOM 819 O O . ILE A 1 111 ? 11.534 0.963 -14.227 1.00 96.06 111 ILE A O 1
ATOM 823 N N . LEU A 1 112 ? 9.457 0.871 -15.067 1.00 94.38 112 LEU A N 1
ATOM 824 C CA . LEU A 1 112 ? 9.823 0.768 -16.471 1.00 94.38 112 LEU A CA 1
ATOM 825 C C . LEU A 1 112 ? 9.525 2.116 -17.122 1.00 94.38 112 LEU A C 1
ATOM 827 O O . LEU A 1 112 ? 8.366 2.523 -17.196 1.00 94.38 112 LEU A O 1
ATOM 831 N N . ASN A 1 113 ? 10.569 2.805 -17.575 1.00 91.19 113 ASN A N 1
ATOM 832 C CA . ASN A 1 113 ? 10.442 4.060 -18.308 1.00 91.19 113 ASN A CA 1
ATOM 833 C C . ASN A 1 113 ? 10.315 3.762 -19.812 1.00 91.19 113 ASN A C 1
ATOM 835 O O . ASN A 1 113 ? 11.299 3.805 -20.547 1.00 91.19 113 ASN A O 1
ATOM 839 N N . GLN A 1 114 ? 9.131 3.327 -20.243 1.00 82.75 114 GLN A N 1
ATOM 840 C CA . GLN A 1 114 ? 8.849 2.936 -21.627 1.00 82.75 114 GLN A CA 1
ATOM 841 C C . GLN A 1 114 ? 7.527 3.559 -22.069 1.00 82.75 114 GLN A C 1
ATOM 843 O O . GLN A 1 114 ? 6.548 3.437 -21.347 1.00 82.75 114 GLN A O 1
ATOM 848 N N . GLY A 1 115 ? 7.469 4.152 -23.262 1.00 82.00 115 GLY A N 1
ATOM 849 C CA . GLY A 1 115 ? 6.251 4.793 -23.773 1.00 82.00 115 GLY A CA 1
ATOM 850 C C . GLY A 1 115 ? 6.009 6.187 -23.188 1.00 82.00 115 GLY A C 1
ATOM 851 O O . GLY A 1 115 ? 6.957 6.872 -22.811 1.00 82.00 115 GLY A O 1
ATOM 852 N N . ASP A 1 116 ? 4.741 6.599 -23.144 1.00 87.75 116 ASP A N 1
ATOM 853 C CA . ASP A 1 116 ? 4.339 7.968 -22.785 1.00 87.75 116 ASP A CA 1
ATOM 854 C C . ASP A 1 116 ? 4.254 8.215 -21.267 1.00 87.75 116 ASP A C 1
ATOM 856 O O . ASP A 1 116 ? 4.238 9.364 -20.826 1.00 87.75 116 ASP A O 1
ATOM 860 N N . GLU A 1 117 ? 4.203 7.157 -20.450 1.00 92.38 117 GLU A N 1
ATOM 861 C CA . GLU A 1 117 ? 4.228 7.259 -18.988 1.00 92.38 117 GLU A CA 1
ATOM 862 C C . GLU A 1 117 ? 5.033 6.119 -18.336 1.00 92.38 117 GLU A C 1
ATOM 864 O O . GLU A 1 117 ? 5.185 5.054 -18.932 1.00 92.38 117 GLU A O 1
ATOM 869 N N . PRO A 1 118 ? 5.540 6.291 -17.102 1.00 95.06 118 PRO A N 1
ATOM 870 C CA . PRO A 1 118 ? 6.217 5.216 -16.386 1.00 95.06 118 PRO A CA 1
ATOM 871 C C . PRO A 1 118 ? 5.260 4.106 -15.941 1.00 95.06 118 PRO A C 1
ATOM 873 O O . PRO A 1 118 ? 4.129 4.356 -15.518 1.00 95.06 118 PRO A O 1
ATOM 876 N N . PHE A 1 119 ? 5.756 2.869 -15.932 1.00 95.56 119 PHE A N 1
ATOM 877 C CA . PHE A 1 119 ? 4.997 1.699 -15.496 1.00 95.56 119 PHE A CA 1
ATOM 878 C C . PHE A 1 119 ? 5.625 1.027 -14.272 1.00 95.56 119 PHE A C 1
ATOM 880 O O . PHE A 1 119 ? 6.841 0.954 -14.136 1.00 95.56 119 PHE A O 1
ATOM 887 N N . TRP A 1 120 ? 4.793 0.446 -13.412 1.00 95.81 120 TRP A N 1
ATOM 888 C CA . TRP A 1 120 ? 5.179 -0.313 -12.225 1.00 95.81 120 TRP A CA 1
ATOM 889 C C . TRP A 1 120 ? 5.104 -1.816 -12.523 1.00 95.81 120 TRP A C 1
ATOM 891 O O . TRP A 1 120 ? 3.999 -2.372 -12.602 1.00 95.81 120 TRP A O 1
ATOM 901 N N . PRO A 1 121 ? 6.240 -2.497 -12.751 1.00 94.88 121 PRO A N 1
ATOM 902 C CA . PRO A 1 121 ? 6.231 -3.918 -13.055 1.00 94.88 121 PRO A CA 1
ATOM 903 C C . PRO A 1 121 ? 5.838 -4.772 -11.847 1.00 94.88 121 PRO A C 1
ATOM 905 O O . PRO A 1 121 ? 5.890 -4.361 -10.687 1.00 94.88 121 PRO A O 1
ATOM 908 N N . SER A 1 122 ? 5.462 -6.015 -12.134 1.00 93.12 122 SER A N 1
ATOM 909 C CA . SER A 1 122 ? 5.283 -7.048 -11.116 1.00 93.12 122 SER A CA 1
ATOM 910 C C . SER A 1 122 ? 6.554 -7.882 -10.973 1.00 93.12 122 SER A C 1
ATOM 912 O O . SER A 1 122 ? 7.285 -8.092 -11.940 1.00 93.12 122 SER A O 1
ATOM 914 N N . LEU A 1 123 ? 6.810 -8.373 -9.765 1.00 91.38 123 LEU A N 1
ATOM 915 C CA . LEU A 1 123 ? 7.992 -9.159 -9.428 1.00 91.38 123 LEU A CA 1
ATOM 916 C C . LEU A 1 123 ? 7.648 -10.631 -9.211 1.00 91.38 123 LEU A C 1
ATOM 918 O O . LEU A 1 123 ? 6.575 -10.983 -8.716 1.00 91.38 123 LEU A O 1
ATOM 922 N N . ARG A 1 124 ? 8.601 -11.508 -9.511 1.00 89.88 124 ARG A N 1
ATOM 923 C CA . ARG A 1 124 ? 8.544 -12.924 -9.150 1.00 89.88 124 ARG A CA 1
ATOM 924 C C . ARG A 1 124 ? 9.890 -13.372 -8.618 1.00 89.88 124 ARG A C 1
ATOM 926 O O . ARG A 1 124 ? 10.936 -13.009 -9.143 1.00 89.88 124 ARG A O 1
ATOM 933 N N . TRP A 1 125 ? 9.855 -14.187 -7.572 1.00 88.56 125 TRP A N 1
ATOM 934 C CA . TRP A 1 125 ? 11.054 -14.834 -7.063 1.00 88.56 125 TRP A CA 1
ATOM 935 C C . TRP A 1 125 ? 11.553 -15.882 -8.057 1.00 88.56 125 TRP A C 1
ATOM 937 O O . TRP A 1 125 ? 10.809 -16.801 -8.406 1.00 88.56 125 TRP A O 1
ATOM 947 N N . ASN A 1 126 ? 12.808 -15.759 -8.482 1.00 88.44 126 ASN A N 1
ATOM 948 C CA . ASN A 1 126 ? 13.509 -16.785 -9.234 1.00 88.44 126 ASN A CA 1
ATOM 949 C C . ASN A 1 126 ? 14.297 -17.670 -8.248 1.00 88.44 126 ASN A C 1
ATOM 951 O O . ASN A 1 126 ? 15.308 -17.220 -7.700 1.00 88.44 126 ASN A O 1
ATOM 955 N N . PRO A 1 127 ? 13.874 -18.927 -8.005 1.00 88.62 127 PRO A N 1
ATOM 956 C CA . PRO A 1 127 ? 14.526 -19.792 -7.025 1.00 88.62 127 PRO A CA 1
ATOM 957 C C . PRO A 1 127 ? 15.932 -20.230 -7.448 1.00 88.62 127 PRO A C 1
ATOM 959 O O . PRO A 1 127 ? 16.773 -20.447 -6.579 1.00 88.62 127 PRO A O 1
ATOM 962 N N . ALA A 1 128 ? 16.201 -20.329 -8.753 1.00 91.00 128 ALA A N 1
ATOM 963 C CA . ALA A 1 128 ? 17.503 -20.745 -9.266 1.00 91.00 128 ALA A CA 1
ATOM 964 C C . ALA A 1 128 ? 18.562 -19.662 -9.034 1.00 91.00 128 ALA A C 1
ATOM 966 O O . ALA A 1 128 ? 19.665 -19.951 -8.579 1.00 91.00 128 ALA A O 1
ATOM 967 N N . ARG A 1 129 ? 18.206 -18.399 -9.296 1.00 89.00 129 ARG A N 1
ATOM 968 C CA . ARG A 1 129 ? 19.114 -17.254 -9.129 1.00 89.00 129 ARG A CA 1
ATOM 969 C C . ARG A 1 129 ? 19.048 -16.615 -7.744 1.00 89.00 129 ARG A C 1
ATOM 971 O O . ARG A 1 129 ? 19.889 -15.783 -7.429 1.00 89.00 129 ARG A O 1
ATOM 978 N N . ARG A 1 130 ? 18.065 -17.002 -6.925 1.00 88.12 130 ARG A N 1
ATOM 979 C CA . ARG A 1 130 ? 17.783 -16.428 -5.601 1.00 88.12 130 ARG A CA 1
ATOM 980 C C . ARG A 1 130 ? 17.650 -14.901 -5.634 1.00 88.12 130 ARG A C 1
ATOM 982 O O . ARG A 1 130 ? 18.143 -14.204 -4.750 1.00 88.12 130 ARG A O 1
ATOM 989 N N . VAL A 1 131 ? 16.974 -14.388 -6.659 1.00 87.56 131 VAL A N 1
ATOM 990 C CA . VAL A 1 131 ? 16.685 -12.958 -6.830 1.00 87.56 131 VAL A CA 1
ATOM 991 C C . VAL A 1 131 ? 15.239 -12.759 -7.260 1.00 87.56 131 VAL A C 1
ATOM 993 O O . VAL A 1 131 ? 14.601 -13.662 -7.803 1.00 87.56 131 VAL A O 1
ATOM 996 N N . GLU A 1 132 ? 14.704 -11.569 -7.008 1.00 88.38 132 GLU A N 1
ATOM 997 C CA . GLU A 1 132 ? 13.458 -11.151 -7.641 1.00 88.38 132 GLU A CA 1
ATOM 998 C C . GLU A 1 132 ? 13.724 -10.641 -9.045 1.00 88.38 132 GLU A C 1
ATOM 1000 O O . GLU A 1 132 ? 14.636 -9.848 -9.259 1.00 88.38 132 GLU A O 1
ATOM 1005 N N . GLU A 1 133 ? 12.878 -11.050 -9.976 1.00 90.50 133 GLU A N 1
ATOM 1006 C CA . GLU A 1 133 ? 12.946 -10.627 -11.364 1.00 90.50 133 GLU A CA 1
ATOM 1007 C C . GLU A 1 133 ? 11.624 -9.988 -11.773 1.00 90.50 133 GLU A C 1
ATOM 1009 O O . GLU A 1 133 ? 10.551 -10.361 -11.284 1.00 90.50 133 GLU A O 1
ATOM 1014 N N . ILE A 1 134 ? 11.716 -9.017 -12.676 1.00 90.69 134 ILE A N 1
ATOM 1015 C CA . ILE A 1 134 ? 10.554 -8.407 -13.313 1.00 90.69 134 ILE A CA 1
ATOM 1016 C C . ILE A 1 134 ? 9.867 -9.461 -14.183 1.00 90.69 134 ILE A C 1
ATOM 1018 O O . ILE A 1 134 ? 10.511 -10.180 -14.946 1.00 90.69 134 ILE A O 1
ATOM 1022 N N . VAL A 1 135 ? 8.547 -9.555 -14.054 1.00 87.69 135 VAL A N 1
ATOM 1023 C CA . VAL A 1 135 ? 7.724 -10.443 -14.869 1.00 87.69 135 VAL A CA 1
ATOM 1024 C C . VAL A 1 135 ? 7.219 -9.677 -16.081 1.00 87.69 135 VAL A C 1
ATOM 1026 O O . VAL A 1 135 ? 6.495 -8.694 -15.947 1.00 87.69 135 VAL A O 1
ATOM 1029 N N . SER A 1 136 ? 7.561 -10.175 -17.264 1.00 77.12 136 SER A N 1
ATOM 1030 C CA . SER A 1 136 ? 7.023 -9.716 -18.543 1.00 77.12 136 SER A CA 1
ATOM 1031 C C . SER A 1 136 ? 6.113 -10.810 -19.103 1.00 77.12 136 SER A C 1
ATOM 1033 O O . SER A 1 136 ? 6.506 -11.567 -19.983 1.00 77.12 136 SER A O 1
ATOM 1035 N N . SER A 1 137 ? 4.919 -10.962 -18.528 1.00 75.88 137 SER A N 1
ATOM 1036 C CA . SER A 1 137 ? 3.872 -11.846 -19.054 1.00 75.88 137 SER A CA 1
ATOM 1037 C C . SER A 1 137 ? 2.558 -11.085 -19.186 1.00 75.88 137 SER A C 1
ATOM 1039 O O . SER A 1 137 ? 2.338 -10.085 -18.500 1.00 75.88 137 SER A O 1
ATOM 1041 N N . GLU A 1 138 ? 1.674 -11.569 -20.054 1.00 70.38 138 GLU A N 1
ATOM 1042 C CA . GLU A 1 138 ? 0.358 -10.964 -20.287 1.00 70.38 138 GLU A CA 1
ATOM 1043 C C . GLU A 1 138 ? -0.499 -10.937 -19.005 1.00 70.38 138 GLU A C 1
ATOM 1045 O O . GLU A 1 138 ? -1.146 -9.937 -18.695 1.00 70.38 138 GLU A O 1
ATOM 1050 N N . GLU A 1 139 ? -0.392 -11.984 -18.180 1.00 70.19 139 GLU A N 1
ATOM 1051 C CA . GLU A 1 139 ? -1.054 -12.097 -16.871 1.00 70.19 139 GLU A CA 1
ATOM 1052 C C . GLU A 1 139 ? -0.534 -11.094 -15.824 1.00 70.19 139 GLU A C 1
ATOM 1054 O O . GLU A 1 139 ? -1.245 -10.746 -14.881 1.00 70.19 139 GLU A O 1
ATOM 1059 N N . ALA A 1 140 ? 0.705 -10.618 -15.977 1.00 79.75 140 ALA A N 1
ATOM 1060 C CA . A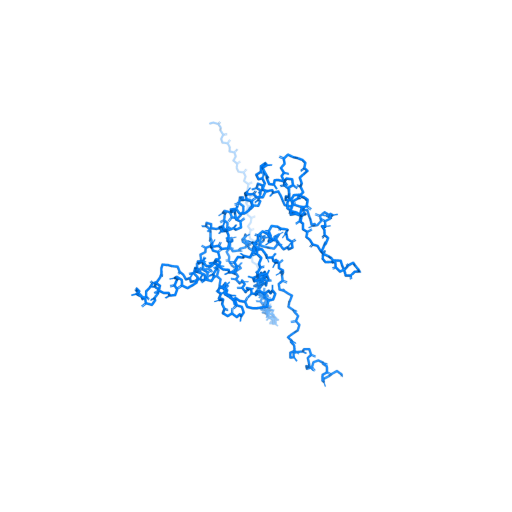LA A 1 140 ? 1.384 -9.728 -15.038 1.00 79.75 140 ALA A CA 1
ATOM 1061 C C . ALA A 1 140 ? 1.752 -8.395 -15.699 1.00 79.75 140 ALA A C 1
ATOM 1063 O O . ALA A 1 140 ? 2.852 -7.873 -15.502 1.00 79.75 140 ALA A O 1
ATOM 1064 N N . ARG A 1 141 ? 0.818 -7.831 -16.479 1.00 85.75 141 ARG A N 1
ATOM 1065 C CA . ARG A 1 141 ? 1.015 -6.544 -17.155 1.00 85.75 141 ARG A CA 1
ATOM 1066 C C . ARG A 1 141 ? 1.519 -5.485 -16.157 1.00 85.75 141 ARG A C 1
ATOM 1068 O O . ARG A 1 141 ? 0.960 -5.388 -15.057 1.00 85.75 141 ARG A O 1
ATOM 1075 N N . PRO A 1 142 ? 2.530 -4.674 -16.499 1.00 91.31 142 PRO A N 1
ATOM 1076 C CA . PRO A 1 142 ? 2.918 -3.532 -15.680 1.00 91.31 142 PRO A CA 1
ATOM 1077 C C . PRO A 1 142 ? 1.743 -2.572 -15.455 1.00 91.31 142 PRO A C 1
ATOM 1079 O O . PRO A 1 142 ? 0.824 -2.489 -16.273 1.00 91.31 142 PRO A O 1
ATOM 1082 N N . LEU A 1 143 ? 1.737 -1.892 -14.314 1.00 93.00 143 LEU A N 1
ATOM 1083 C CA . LEU A 1 143 ? 0.685 -0.954 -13.942 1.00 93.00 143 LEU A CA 1
ATOM 1084 C C . LEU A 1 143 ? 1.092 0.472 -14.324 1.00 93.00 143 LEU A C 1
ATOM 1086 O O . LEU A 1 143 ? 2.136 0.937 -13.894 1.00 93.00 143 LEU A O 1
ATOM 1090 N N . GLU A 1 144 ? 0.262 1.171 -15.088 1.00 95.12 144 GLU A N 1
ATOM 1091 C CA . GLU A 1 144 ? 0.455 2.589 -15.436 1.00 95.12 144 GLU A CA 1
ATOM 1092 C C . GLU A 1 144 ? 0.537 3.467 -14.180 1.00 95.12 144 GLU A C 1
ATOM 1094 O O . GLU A 1 144 ? -0.235 3.273 -13.229 1.00 95.12 144 GLU A O 1
ATOM 1099 N N . HIS A 1 145 ? 1.447 4.442 -14.169 1.00 96.44 145 HIS A N 1
ATOM 1100 C CA . HIS A 1 145 ? 1.588 5.372 -13.053 1.00 96.44 145 HIS A CA 1
ATOM 1101 C C . HIS A 1 145 ? 0.294 6.163 -12.814 1.00 96.44 145 HIS A C 1
ATOM 1103 O O . HIS A 1 145 ? -0.196 6.210 -11.684 1.00 96.44 145 HIS A O 1
ATOM 1109 N N . SER A 1 146 ? -0.328 6.690 -13.867 1.00 96.44 146 SER A N 1
ATOM 1110 C CA . SER A 1 146 ? -1.608 7.405 -13.811 1.00 96.44 146 SER A CA 1
ATOM 1111 C C . SER A 1 146 ? -2.707 6.571 -13.133 1.00 96.44 146 SER A C 1
ATOM 1113 O O . SER A 1 146 ? -3.441 7.042 -12.252 1.00 96.44 146 SER A O 1
ATOM 1115 N N . ARG A 1 147 ? -2.784 5.280 -13.476 1.00 94.81 147 ARG A N 1
ATOM 1116 C CA . ARG A 1 147 ? -3.739 4.329 -12.901 1.00 94.81 147 ARG A CA 1
ATOM 1117 C C . ARG A 1 147 ? -3.429 4.000 -11.444 1.00 94.81 147 ARG A C 1
ATOM 1119 O O . ARG A 1 147 ? -4.378 3.913 -10.660 1.00 94.81 147 ARG A O 1
ATOM 1126 N N . LEU A 1 148 ? -2.153 3.823 -11.087 1.00 96.06 148 LEU A N 1
ATOM 1127 C CA . LEU A 1 148 ? -1.715 3.647 -9.699 1.00 96.06 148 LEU A CA 1
ATOM 1128 C C . LEU A 1 148 ? -2.167 4.839 -8.852 1.00 96.06 148 LEU A C 1
ATOM 1130 O O . LEU A 1 148 ? -2.857 4.643 -7.855 1.00 96.06 148 LEU A O 1
ATOM 1134 N N . MET A 1 149 ? -1.851 6.061 -9.284 1.00 97.50 149 MET A N 1
ATOM 1135 C CA . MET A 1 149 ? -2.164 7.281 -8.538 1.00 97.50 149 MET A CA 1
ATOM 1136 C C . MET A 1 149 ? -3.663 7.470 -8.343 1.00 97.50 149 MET A C 1
ATOM 1138 O O . MET A 1 149 ? -4.112 7.705 -7.220 1.00 97.50 149 MET A O 1
ATOM 1142 N N . ARG A 1 150 ? -4.461 7.310 -9.406 1.00 95.81 150 ARG A N 1
ATOM 1143 C CA . ARG A 1 150 ? -5.924 7.406 -9.311 1.00 95.81 150 ARG A CA 1
ATOM 1144 C C . ARG A 1 150 ? -6.481 6.423 -8.286 1.00 95.81 150 ARG A C 1
ATOM 1146 O O . ARG A 1 150 ? -7.344 6.784 -7.494 1.00 95.81 150 ARG A O 1
ATOM 1153 N N . LYS A 1 151 ? -5.993 5.181 -8.291 1.00 94.38 151 LYS A N 1
ATOM 1154 C CA . LYS A 1 151 ? -6.494 4.144 -7.390 1.00 94.38 151 LYS A CA 1
ATOM 1155 C C . LYS A 1 151 ? -5.995 4.300 -5.958 1.00 94.38 151 LYS A C 1
ATOM 1157 O O . LYS A 1 151 ? -6.783 4.071 -5.054 1.00 94.38 151 LYS A O 1
ATOM 1162 N N . LEU A 1 152 ? -4.751 4.725 -5.732 1.00 95.25 152 LEU A N 1
ATOM 1163 C CA . LEU A 1 152 ? -4.264 5.028 -4.382 1.00 95.25 152 LEU A CA 1
ATOM 1164 C C . LEU A 1 152 ? -5.067 6.163 -3.737 1.00 95.25 152 LEU A C 1
ATOM 1166 O O . LEU A 1 152 ? -5.492 6.015 -2.596 1.00 95.25 152 LEU A O 1
ATOM 1170 N N . ASN A 1 153 ? -5.332 7.246 -4.477 1.00 95.44 153 ASN A N 1
ATOM 1171 C CA . ASN A 1 153 ? -6.175 8.340 -3.986 1.00 95.44 153 ASN A CA 1
ATOM 1172 C C . ASN A 1 153 ? -7.614 7.867 -3.741 1.00 95.44 153 ASN A C 1
ATOM 1174 O O . ASN A 1 153 ? -8.138 8.079 -2.657 1.00 95.44 153 ASN A O 1
ATOM 1178 N N . GLN A 1 154 ? -8.211 7.127 -4.686 1.00 93.19 154 GLN A N 1
ATOM 1179 C CA . GLN A 1 154 ? -9.550 6.559 -4.495 1.00 93.19 154 GLN A CA 1
ATOM 1180 C C . GLN A 1 154 ? -9.628 5.687 -3.234 1.00 93.19 154 GLN A C 1
ATOM 1182 O O . GLN A 1 154 ? -10.591 5.785 -2.484 1.00 93.19 154 GLN A O 1
ATOM 1187 N N . VAL A 1 155 ? -8.635 4.825 -2.989 1.00 92.00 155 VAL A N 1
ATOM 1188 C CA . VAL A 1 155 ? -8.613 3.983 -1.787 1.00 92.00 155 VAL A CA 1
ATOM 1189 C C . VAL A 1 155 ? -8.471 4.842 -0.535 1.00 92.00 155 VAL A C 1
ATOM 1191 O O . VAL A 1 155 ? -9.266 4.679 0.381 1.00 92.00 155 VAL A O 1
ATOM 1194 N N . ARG A 1 156 ? -7.528 5.791 -0.504 1.00 93.31 156 ARG A N 1
ATOM 1195 C CA . ARG A 1 156 ? -7.356 6.713 0.631 1.00 93.31 156 ARG A CA 1
ATOM 1196 C C . ARG A 1 156 ? -8.665 7.421 0.996 1.00 93.31 156 ARG A C 1
ATOM 1198 O O . ARG A 1 156 ? -8.967 7.543 2.174 1.00 93.31 156 ARG A O 1
ATOM 1205 N N . ASP A 1 157 ? -9.439 7.833 -0.002 1.00 91.88 157 ASP A N 1
ATOM 1206 C CA . ASP A 1 157 ? -10.671 8.598 0.206 1.00 91.88 157 ASP A CA 1
ATOM 1207 C C . ASP A 1 157 ? -11.880 7.711 0.575 1.00 91.88 157 ASP A C 1
ATOM 1209 O O . ASP A 1 157 ? -12.909 8.223 1.004 1.00 91.88 157 ASP A O 1
ATOM 1213 N N . THR A 1 158 ? -11.776 6.385 0.412 1.00 90.44 158 THR A N 1
ATOM 1214 C CA . THR A 1 158 ? -12.887 5.436 0.639 1.00 90.44 158 THR A CA 1
ATOM 1215 C C . THR A 1 158 ? -12.692 4.532 1.853 1.00 90.44 158 THR A C 1
ATOM 1217 O O . THR A 1 158 ? -13.662 3.934 2.322 1.00 90.44 158 THR A O 1
ATOM 1220 N N . ILE A 1 159 ? -11.474 4.405 2.392 1.00 91.75 159 ILE A N 1
ATOM 1221 C CA . ILE A 1 159 ? -11.247 3.590 3.591 1.00 91.75 159 ILE A CA 1
ATOM 1222 C C . ILE A 1 159 ? -12.016 4.146 4.789 1.00 91.75 159 ILE A C 1
ATOM 1224 O O . ILE A 1 159 ? -11.963 5.330 5.110 1.00 91.75 159 ILE A O 1
ATOM 1228 N N . ASN A 1 160 ? -12.729 3.264 5.477 1.00 91.56 160 ASN A N 1
ATOM 1229 C CA . ASN A 1 160 ? -13.535 3.611 6.632 1.00 91.56 160 ASN A CA 1
ATOM 1230 C C . ASN A 1 160 ? -13.587 2.434 7.624 1.00 91.56 160 ASN A C 1
ATOM 1232 O O . ASN A 1 160 ? -13.180 1.313 7.297 1.00 91.56 160 ASN A O 1
ATOM 1236 N N . PRO A 1 161 ? -14.043 2.666 8.867 1.00 91.69 161 PRO A N 1
ATOM 1237 C CA . PRO A 1 161 ? -14.095 1.626 9.888 1.00 91.69 161 PRO A CA 1
ATOM 1238 C C . PRO A 1 161 ? -14.897 0.372 9.503 1.00 91.69 161 PRO A C 1
ATOM 1240 O O . PRO A 1 161 ? -14.595 -0.686 10.054 1.00 91.69 161 PRO A O 1
ATOM 1243 N N . GLU A 1 162 ? -15.858 0.471 8.583 1.00 88.38 162 GLU A N 1
ATOM 1244 C CA . GLU A 1 162 ? -16.720 -0.642 8.170 1.00 88.38 162 GLU A CA 1
ATOM 1245 C C . GLU A 1 162 ? -16.063 -1.522 7.100 1.00 88.38 162 GLU A C 1
ATOM 1247 O O . GLU A 1 162 ? -16.201 -2.742 7.131 1.00 88.38 162 GLU A O 1
ATOM 1252 N N . ASN A 1 163 ? -15.301 -0.931 6.172 1.00 89.25 163 ASN A N 1
ATOM 1253 C CA . ASN A 1 163 ? -14.646 -1.687 5.100 1.00 89.25 163 ASN A CA 1
ATOM 1254 C C . ASN A 1 163 ? -13.230 -2.181 5.453 1.00 89.25 163 ASN A C 1
ATOM 1256 O O . ASN A 1 163 ? -12.750 -3.142 4.843 1.00 89.25 163 ASN A O 1
ATOM 1260 N N . ILE A 1 164 ? -12.576 -1.595 6.465 1.00 91.75 164 ILE A N 1
ATOM 1261 C CA . ILE A 1 164 ? -11.299 -2.077 7.010 1.00 91.75 164 ILE A CA 1
ATOM 1262 C C . ILE A 1 164 ? -11.542 -2.780 8.343 1.00 91.75 164 ILE A C 1
ATOM 1264 O O . ILE A 1 164 ? -11.698 -2.139 9.384 1.00 91.75 164 ILE A O 1
ATOM 1268 N N . LEU A 1 165 ? -11.494 -4.110 8.332 1.00 91.44 165 LEU A N 1
ATOM 1269 C CA . LEU A 1 165 ? -11.740 -4.937 9.513 1.00 91.44 165 LEU A CA 1
ATOM 1270 C C . LEU A 1 165 ? -10.512 -4.993 10.429 1.00 91.44 165 LEU A C 1
ATOM 1272 O O . LEU A 1 165 ? -10.633 -4.877 11.651 1.00 91.44 165 LEU A O 1
ATOM 1276 N N . ARG A 1 166 ? -9.310 -5.142 9.853 1.00 90.94 166 ARG A N 1
ATOM 1277 C CA . ARG A 1 166 ? -8.037 -5.164 10.596 1.00 90.94 166 ARG A CA 1
ATOM 1278 C C . ARG A 1 166 ? -6.924 -4.490 9.811 1.00 90.94 166 ARG A C 1
ATOM 1280 O O . ARG A 1 166 ? -6.788 -4.713 8.617 1.00 90.94 166 ARG A O 1
ATOM 1287 N N . CYS A 1 167 ? -6.099 -3.720 10.508 1.00 91.19 167 CYS A N 1
ATOM 1288 C CA . CYS A 1 167 ? -4.815 -3.221 10.024 1.00 91.19 167 CYS A CA 1
ATOM 1289 C C . CYS A 1 167 ? -3.897 -3.075 11.240 1.00 91.19 167 CYS A C 1
ATOM 1291 O O . CYS A 1 167 ? -3.958 -2.069 11.944 1.00 91.19 167 CYS A O 1
ATOM 1293 N N . HIS A 1 168 ? -3.122 -4.114 11.555 1.00 86.56 168 HIS A N 1
ATOM 1294 C CA . HIS A 1 168 ? -2.222 -4.115 12.713 1.00 86.56 168 HIS A CA 1
ATOM 1295 C C . HIS A 1 168 ? -1.006 -5.014 12.492 1.00 86.56 168 HIS A C 1
ATOM 1297 O O . HIS A 1 168 ? -1.034 -5.938 11.681 1.00 86.56 168 HIS A O 1
ATOM 1303 N N . GLY A 1 169 ? 0.075 -4.758 13.226 1.00 85.94 169 GLY A N 1
ATOM 1304 C CA . GLY A 1 169 ? 1.254 -5.621 13.208 1.00 85.94 169 GLY A CA 1
ATOM 1305 C C . GLY A 1 169 ? 0.999 -6.980 13.858 1.00 85.94 169 GLY A C 1
ATOM 1306 O O . GLY A 1 169 ? 0.144 -7.106 14.734 1.00 85.94 169 GLY A O 1
ATOM 1307 N N . TYR A 1 170 ? 1.777 -7.992 13.472 1.00 81.44 170 TYR A N 1
ATOM 1308 C CA . TYR A 1 170 ? 1.877 -9.253 14.228 1.00 81.44 170 TYR A CA 1
ATOM 1309 C C . TYR A 1 170 ? 2.558 -9.062 15.590 1.00 81.44 170 TYR A C 1
ATOM 1311 O O . TYR A 1 170 ? 2.270 -9.776 16.547 1.00 81.44 170 TYR A O 1
ATOM 1319 N N . HIS A 1 171 ? 3.451 -8.080 15.663 1.00 83.06 171 HIS A N 1
ATOM 1320 C CA . HIS A 1 171 ? 4.096 -7.617 16.882 1.00 83.06 171 HIS A CA 1
ATOM 1321 C C . HIS A 1 171 ? 3.897 -6.108 16.996 1.00 83.06 171 HIS A C 1
ATOM 1323 O O . HIS A 1 171 ? 3.738 -5.427 15.973 1.00 83.06 171 HIS A O 1
ATOM 1329 N N . SER A 1 172 ? 3.914 -5.598 18.229 1.00 85.25 172 SER A N 1
ATOM 1330 C CA . SER A 1 172 ? 3.814 -4.166 18.503 1.00 85.25 172 SER A CA 1
ATOM 1331 C C . SER A 1 172 ? 4.855 -3.394 17.704 1.00 85.25 172 SER A C 1
ATOM 1333 O O . SER A 1 172 ? 6.023 -3.781 17.644 1.00 85.25 172 SER A O 1
ATOM 1335 N N . ILE A 1 173 ? 4.408 -2.314 17.074 1.00 88.44 173 ILE A N 1
ATOM 1336 C CA . ILE A 1 173 ? 5.279 -1.449 16.292 1.00 88.44 173 ILE A CA 1
ATOM 1337 C C . ILE A 1 173 ? 6.038 -0.499 17.221 1.00 88.44 173 ILE A C 1
ATOM 1339 O O . ILE A 1 173 ? 5.472 0.035 18.174 1.00 88.44 173 ILE A O 1
ATOM 1343 N N . SER A 1 174 ? 7.320 -0.287 16.945 1.00 85.69 174 SER A N 1
ATOM 1344 C CA . SER A 1 174 ? 8.155 0.701 17.629 1.00 85.69 174 SER A CA 1
ATOM 1345 C C . SER A 1 174 ? 9.080 1.381 16.623 1.00 85.69 174 SER A C 1
ATOM 1347 O O . SER A 1 174 ? 9.318 0.859 15.537 1.00 85.69 174 SER A O 1
ATOM 1349 N N . GLU A 1 175 ? 9.603 2.562 16.948 1.00 80.56 175 GLU A N 1
ATOM 1350 C CA . GLU A 1 175 ? 10.536 3.259 16.046 1.00 80.56 175 GLU A CA 1
ATOM 1351 C C . GLU A 1 175 ? 11.862 2.500 15.892 1.00 80.56 175 GLU A C 1
ATOM 1353 O O . GLU A 1 175 ? 12.464 2.510 14.823 1.00 80.56 175 GLU A O 1
ATOM 1358 N N . ASN A 1 176 ? 12.266 1.775 16.938 1.00 82.75 176 ASN A N 1
ATOM 1359 C CA . ASN A 1 176 ? 13.527 1.039 17.017 1.00 82.75 176 ASN A CA 1
ATOM 1360 C C . ASN A 1 176 ? 13.308 -0.476 16.865 1.00 82.75 176 ASN A C 1
ATOM 1362 O O . ASN A 1 176 ? 13.822 -1.264 17.662 1.00 82.75 176 ASN A O 1
ATOM 1366 N N . MET A 1 177 ? 12.495 -0.897 15.889 1.00 81.88 177 MET A N 1
ATOM 1367 C CA . MET A 1 177 ? 12.276 -2.326 15.640 1.00 81.88 177 MET A CA 1
ATOM 1368 C C . MET A 1 177 ? 13.580 -3.023 15.240 1.00 81.88 177 MET A C 1
ATOM 1370 O O . MET A 1 177 ? 14.283 -2.584 14.332 1.00 81.88 177 MET A O 1
ATOM 1374 N N . THR A 1 178 ? 13.864 -4.152 15.887 1.00 75.44 178 THR A N 1
ATOM 1375 C CA . THR A 1 178 ? 14.955 -5.059 15.520 1.00 75.44 178 THR A CA 1
ATOM 1376 C C . THR A 1 178 ? 14.444 -6.181 14.607 1.00 75.44 178 THR A C 1
ATOM 1378 O O . THR A 1 178 ? 13.260 -6.524 14.620 1.00 75.44 178 THR A O 1
ATOM 1381 N N . GLY A 1 179 ? 15.337 -6.758 13.797 1.00 80.44 179 GLY A N 1
ATOM 1382 C CA . GLY A 1 179 ? 15.007 -7.774 12.786 1.00 80.44 179 GLY A CA 1
ATOM 1383 C C . GLY A 1 179 ? 14.762 -7.176 11.402 1.00 80.44 179 GLY A C 1
ATOM 1384 O O . GLY A 1 179 ? 14.592 -5.972 11.281 1.00 80.44 179 GLY A O 1
ATOM 1385 N N . ASP A 1 180 ? 14.759 -8.000 10.353 1.00 82.50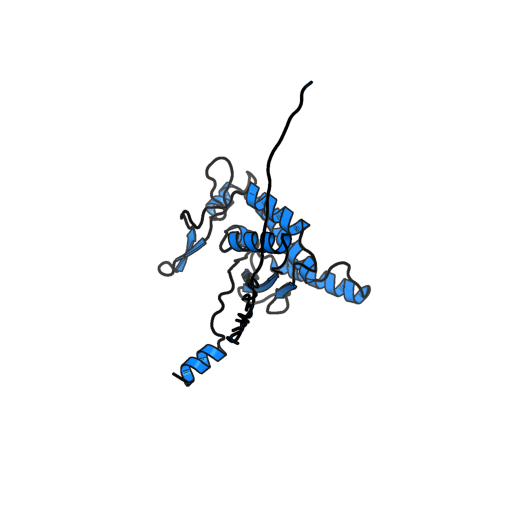 180 ASP A N 1
ATOM 1386 C CA . ASP A 1 180 ? 14.803 -7.511 8.962 1.00 82.50 180 ASP A CA 1
ATOM 1387 C C . ASP A 1 180 ? 13.459 -6.997 8.432 1.00 82.50 180 ASP A C 1
ATOM 1389 O O . ASP A 1 180 ? 13.406 -6.208 7.485 1.00 82.50 180 ASP A O 1
ATOM 1393 N N . THR A 1 181 ? 12.346 -7.501 8.965 1.00 86.38 181 THR A N 1
ATOM 1394 C CA . THR A 1 181 ? 11.011 -7.276 8.399 1.00 86.38 181 THR A CA 1
ATOM 1395 C C . THR A 1 181 ? 9.942 -7.280 9.484 1.00 86.38 181 THR A C 1
ATOM 1397 O O . THR A 1 181 ? 9.883 -8.180 10.319 1.00 86.38 181 THR A O 1
ATOM 1400 N N . TRP A 1 182 ? 9.052 -6.296 9.424 1.00 88.75 182 TRP A N 1
ATOM 1401 C CA . TRP A 1 182 ? 7.826 -6.214 10.198 1.00 88.75 182 TRP A CA 1
ATOM 1402 C C . TRP A 1 182 ? 6.631 -6.639 9.340 1.00 88.75 182 TRP A C 1
ATOM 1404 O O . TRP A 1 182 ? 6.526 -6.284 8.165 1.00 88.75 182 TRP A O 1
ATOM 1414 N N . ARG A 1 183 ? 5.730 -7.430 9.925 1.00 87.19 183 ARG A N 1
ATOM 1415 C CA . ARG A 1 183 ? 4.558 -7.985 9.236 1.00 87.19 183 ARG A CA 1
ATOM 1416 C C . ARG A 1 183 ? 3.295 -7.277 9.685 1.00 87.19 183 ARG A C 1
ATOM 1418 O O . ARG A 1 183 ? 2.988 -7.272 10.878 1.00 87.19 183 ARG A O 1
ATOM 1425 N N . LEU A 1 184 ? 2.546 -6.770 8.714 1.00 87.12 184 LEU A N 1
ATOM 1426 C CA . LEU A 1 184 ? 1.212 -6.213 8.891 1.00 87.12 184 LEU A CA 1
ATOM 1427 C C . LEU A 1 184 ? 0.170 -7.278 8.530 1.00 87.12 184 LEU A C 1
ATOM 1429 O O . LEU A 1 184 ? 0.359 -8.050 7.592 1.00 87.12 184 LEU A O 1
ATOM 1433 N N . LEU A 1 185 ? -0.931 -7.315 9.270 1.00 87.62 185 LEU A N 1
ATOM 1434 C CA . LEU A 1 185 ? -2.153 -8.011 8.899 1.00 87.62 185 LEU A CA 1
ATOM 1435 C C . LEU A 1 185 ? -3.166 -6.971 8.425 1.00 87.62 185 LEU A C 1
ATOM 1437 O O . LEU A 1 185 ? -3.555 -6.100 9.205 1.00 87.62 185 LEU A O 1
ATOM 1441 N N . LEU A 1 186 ? -3.590 -7.086 7.167 1.00 89.56 186 LEU A N 1
ATOM 1442 C CA . LEU A 1 186 ? -4.689 -6.309 6.599 1.00 89.56 186 LEU A CA 1
ATOM 1443 C C . LEU A 1 186 ? -5.845 -7.261 6.277 1.00 89.56 186 LEU A C 1
ATOM 1445 O O . LEU A 1 186 ? -5.668 -8.203 5.499 1.00 89.56 186 LEU A O 1
ATOM 1449 N N . GLU A 1 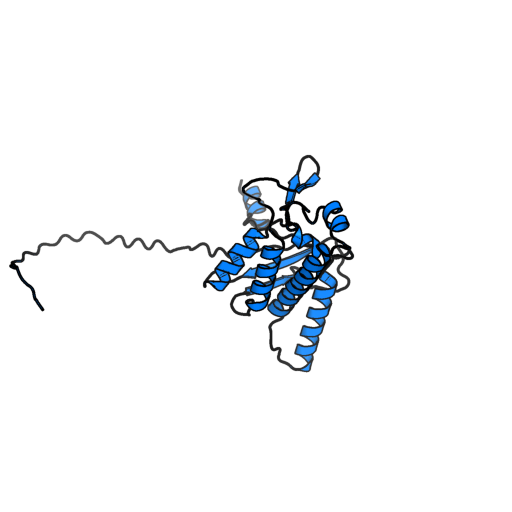187 ? -7.002 -7.004 6.882 1.00 89.12 187 GLU A N 1
ATOM 1450 C CA . GLU A 1 187 ? -8.273 -7.661 6.581 1.00 89.12 187 GLU A CA 1
ATOM 1451 C C . GLU A 1 187 ? -9.283 -6.599 6.152 1.00 89.12 187 GLU A C 1
ATOM 1453 O O . GLU A 1 187 ? -9.490 -5.604 6.852 1.00 89.12 187 GLU A O 1
ATOM 1458 N N . ILE A 1 188 ? -9.912 -6.836 5.008 1.00 89.31 188 ILE A N 1
ATOM 1459 C CA . ILE A 1 188 ? -10.945 -5.981 4.428 1.00 89.31 188 ILE A CA 1
ATOM 1460 C C . ILE A 1 188 ? -12.277 -6.723 4.410 1.00 89.31 188 ILE A C 1
ATOM 1462 O O . ILE A 1 188 ? -12.307 -7.957 4.342 1.00 89.31 188 ILE A O 1
ATOM 1466 N N . GLU A 1 189 ? -13.362 -5.963 4.458 1.00 86.88 189 GLU A N 1
ATOM 1467 C CA . G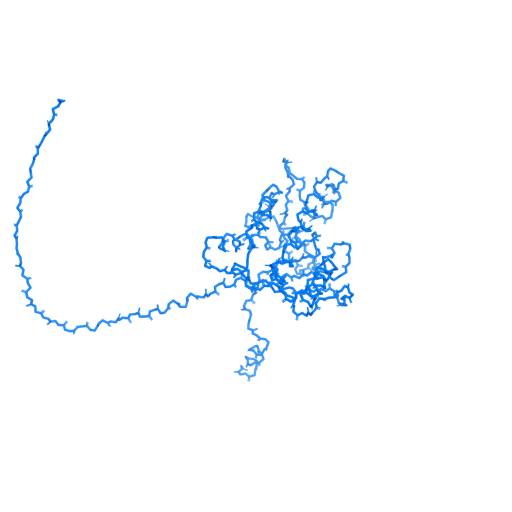LU A 1 189 ? -14.694 -6.484 4.186 1.00 86.88 189 GLU A CA 1
ATOM 1468 C C . GLU A 1 189 ? -14.779 -6.957 2.723 1.00 86.88 189 GLU A C 1
ATOM 1470 O O . GLU A 1 189 ? -13.970 -6.593 1.866 1.00 86.88 189 GLU A O 1
ATOM 1475 N N . THR A 1 190 ? -15.739 -7.825 2.438 1.00 82.56 190 THR A N 1
ATOM 1476 C CA . THR A 1 190 ? -15.966 -8.403 1.102 1.00 82.56 190 THR A CA 1
ATOM 1477 C C . THR A 1 190 ? -1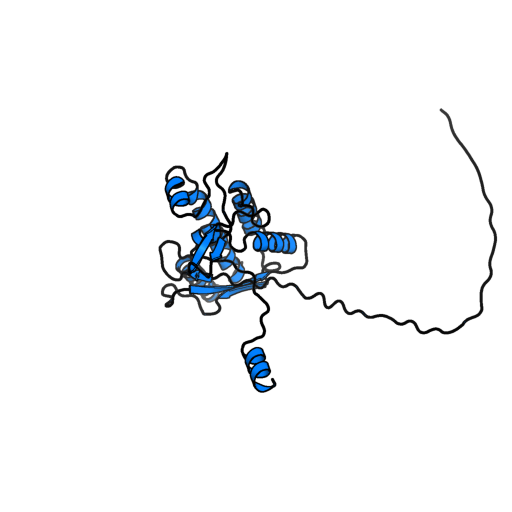7.378 -8.147 0.594 1.00 82.56 190 THR A C 1
ATOM 1479 O O . THR A 1 190 ? -17.655 -8.304 -0.599 1.00 82.56 190 THR A O 1
ATOM 1482 N N . VAL A 1 191 ? -18.269 -7.739 1.495 1.00 85.38 191 VAL A N 1
ATOM 1483 C CA . VAL A 1 191 ? -19.632 -7.335 1.188 1.00 85.38 191 VAL A CA 1
ATOM 1484 C C . VAL A 1 191 ? -19.655 -5.857 0.797 1.00 85.38 191 VAL A C 1
ATOM 1486 O O . VAL A 1 191 ? -19.072 -5.011 1.468 1.00 85.38 191 VAL A O 1
ATOM 1489 N N . GLY A 1 192 ? -20.362 -5.549 -0.289 1.00 84.00 192 GLY A N 1
ATOM 1490 C CA . GLY A 1 192 ? -20.507 -4.187 -0.801 1.00 84.00 192 GLY A CA 1
ATOM 1491 C C . GLY A 1 192 ? -19.525 -3.845 -1.922 1.00 84.00 192 GLY A C 1
ATOM 1492 O O . GLY A 1 192 ? -18.420 -4.382 -2.016 1.00 84.00 192 GLY A O 1
ATOM 1493 N N . GLU A 1 193 ? -19.955 -2.940 -2.798 1.00 85.38 193 GLU A N 1
ATOM 1494 C CA . GLU A 1 193 ? -19.230 -2.576 -4.018 1.00 85.38 193 GLU A CA 1
ATOM 1495 C C . GLU A 1 193 ? -17.856 -1.957 -3.718 1.00 85.38 193 GLU A C 1
ATOM 1497 O O . GLU A 1 193 ? -16.854 -2.322 -4.333 1.00 85.38 193 GLU A O 1
ATOM 1502 N N . GLU A 1 194 ? -17.777 -1.061 -2.733 1.00 82.69 194 GLU A N 1
ATOM 1503 C CA . GLU A 1 194 ? -16.523 -0.409 -2.334 1.00 82.69 194 GLU A CA 1
ATOM 1504 C C . GLU A 1 194 ? -15.480 -1.420 -1.848 1.00 82.69 194 GLU A C 1
ATOM 1506 O O . GLU A 1 194 ? -14.319 -1.382 -2.264 1.00 82.69 194 GLU A O 1
ATOM 1511 N N . ALA A 1 195 ? -15.910 -2.368 -1.016 1.00 84.25 195 ALA A N 1
ATOM 1512 C CA . ALA A 1 195 ? -15.054 -3.393 -0.443 1.00 84.25 195 ALA A CA 1
ATOM 1513 C C . ALA A 1 195 ? -14.547 -4.368 -1.522 1.00 84.25 195 ALA A C 1
ATOM 1515 O O . ALA A 1 195 ? -13.360 -4.699 -1.570 1.00 84.25 195 ALA A O 1
ATOM 1516 N N . GLN A 1 196 ? -15.412 -4.750 -2.469 1.00 85.81 196 GLN A N 1
ATOM 1517 C CA . GLN A 1 196 ? -15.033 -5.564 -3.630 1.00 85.81 196 GLN A CA 1
ATOM 1518 C C . GLN A 1 196 ? -14.067 -4.831 -4.567 1.00 85.81 196 GLN A C 1
ATOM 1520 O O . GLN A 1 196 ? -13.103 -5.429 -5.056 1.00 85.81 196 GLN A O 1
ATOM 1525 N N . ASN A 1 197 ? -14.276 -3.532 -4.782 1.00 85.94 197 ASN A N 1
ATOM 1526 C CA . ASN A 1 197 ? -13.385 -2.696 -5.579 1.00 85.94 197 ASN A CA 1
ATOM 1527 C C . ASN A 1 197 ? -11.999 -2.568 -4.933 1.00 85.94 197 ASN A C 1
ATOM 1529 O O . ASN A 1 197 ? -10.982 -2.719 -5.621 1.00 85.94 197 ASN A O 1
ATOM 1533 N N . LEU A 1 198 ? -11.946 -2.349 -3.615 1.00 86.00 198 LEU A N 1
ATOM 1534 C CA . LEU A 1 198 ? -10.706 -2.344 -2.840 1.00 86.00 198 LEU A CA 1
ATOM 1535 C C . LEU A 1 198 ? -10.001 -3.703 -2.916 1.00 86.00 198 LEU A C 1
ATOM 1537 O O . LEU A 1 198 ? -8.802 -3.767 -3.197 1.00 86.00 198 LEU A O 1
ATOM 1541 N N . HIS A 1 199 ? -10.748 -4.792 -2.733 1.00 86.25 199 HIS A N 1
ATOM 1542 C CA . HIS A 1 199 ? -10.239 -6.156 -2.826 1.00 86.25 199 HIS A CA 1
ATOM 1543 C C . HIS A 1 199 ? -9.600 -6.447 -4.189 1.00 86.25 199 HIS A C 1
ATOM 1545 O O . HIS A 1 199 ? -8.445 -6.882 -4.263 1.00 86.25 199 HIS A O 1
ATOM 1551 N N . ALA A 1 200 ? -10.323 -6.172 -5.277 1.00 87.81 200 ALA A N 1
ATOM 1552 C CA . ALA A 1 200 ? -9.837 -6.373 -6.638 1.00 87.81 200 ALA A CA 1
ATOM 1553 C C . ALA A 1 200 ? -8.575 -5.542 -6.912 1.00 87.81 200 ALA A C 1
ATOM 1555 O O . ALA A 1 200 ? -7.626 -6.025 -7.540 1.00 87.81 200 ALA A O 1
ATOM 1556 N N . TRP A 1 201 ? -8.531 -4.311 -6.398 1.00 88.44 201 TRP A N 1
ATOM 1557 C CA . TRP A 1 201 ? -7.375 -3.438 -6.541 1.00 88.44 201 TRP A CA 1
ATOM 1558 C C . TRP A 1 201 ? -6.144 -3.938 -5.778 1.00 88.44 201 TRP A C 1
ATOM 1560 O O . TRP A 1 201 ? -5.066 -4.064 -6.364 1.00 88.44 201 TRP A O 1
ATOM 1570 N N . LEU A 1 202 ? -6.291 -4.291 -4.500 1.00 88.06 202 LEU A N 1
ATOM 1571 C CA . LEU A 1 202 ? -5.197 -4.841 -3.698 1.00 88.06 202 LEU A CA 1
ATOM 1572 C C . LEU A 1 202 ? -4.662 -6.142 -4.301 1.00 88.06 202 LEU A C 1
ATOM 1574 O O . LEU A 1 202 ? -3.449 -6.353 -4.343 1.00 88.06 202 LEU A O 1
ATOM 1578 N N . ARG A 1 203 ? -5.543 -6.984 -4.856 1.00 86.94 203 ARG A N 1
ATOM 1579 C CA . ARG A 1 203 ? -5.139 -8.192 -5.584 1.00 86.94 203 ARG A CA 1
ATOM 1580 C C . ARG A 1 203 ? -4.288 -7.863 -6.811 1.00 86.94 203 ARG A C 1
ATOM 1582 O O . ARG A 1 203 ? -3.306 -8.555 -7.067 1.00 86.94 203 ARG A O 1
ATOM 1589 N N . ARG A 1 204 ? -4.619 -6.798 -7.547 1.00 87.62 204 ARG A N 1
ATOM 1590 C CA . ARG A 1 204 ? -3.831 -6.346 -8.705 1.00 87.62 204 ARG A CA 1
ATOM 1591 C C . ARG A 1 204 ? -2.454 -5.804 -8.319 1.00 87.62 204 ARG A C 1
ATOM 1593 O O . ARG A 1 204 ? -1.522 -5.902 -9.113 1.00 87.62 204 ARG A O 1
ATOM 1600 N N . MET A 1 205 ? -2.339 -5.260 -7.112 1.00 89.50 205 MET A N 1
ATOM 1601 C CA . MET A 1 205 ? -1.102 -4.726 -6.546 1.00 89.50 205 MET A CA 1
ATOM 1602 C C . MET A 1 205 ? -0.178 -5.807 -5.963 1.00 89.50 205 MET A C 1
ATOM 1604 O O . MET A 1 205 ? 0.946 -5.487 -5.579 1.00 89.50 205 MET A O 1
ATOM 1608 N N . ILE A 1 206 ? -0.598 -7.075 -5.884 1.00 89.12 206 ILE A N 1
ATOM 1609 C CA . ILE A 1 206 ? 0.265 -8.165 -5.404 1.00 89.12 206 ILE A CA 1
ATOM 1610 C C . ILE A 1 206 ? 1.551 -8.219 -6.236 1.00 89.12 206 ILE A C 1
ATOM 1612 O O . ILE A 1 206 ? 1.511 -8.228 -7.463 1.00 89.12 206 ILE A O 1
ATOM 1616 N N . ASN A 1 207 ? 2.693 -8.279 -5.547 1.00 89.69 207 ASN A N 1
ATOM 1617 C CA . ASN A 1 207 ? 4.039 -8.267 -6.132 1.00 89.69 207 ASN A CA 1
ATOM 1618 C C . ASN A 1 207 ? 4.394 -7.036 -6.993 1.00 89.69 207 ASN A C 1
ATOM 1620 O O . ASN A 1 207 ? 5.427 -7.055 -7.662 1.00 89.69 207 ASN A O 1
ATOM 1624 N N . CYS A 1 208 ? 3.593 -5.970 -6.982 1.00 93.69 208 CYS A N 1
ATOM 1625 C CA . CYS A 1 208 ? 3.919 -4.721 -7.673 1.00 93.69 208 CYS A CA 1
ATOM 1626 C C . CYS A 1 208 ? 5.168 -4.063 -7.058 1.00 93.69 208 CYS A C 1
ATOM 1628 O O . CYS A 1 208 ? 5.310 -4.014 -5.832 1.00 93.69 208 CYS A O 1
ATOM 1630 N N . THR A 1 209 ? 6.060 -3.512 -7.883 1.00 95.50 209 THR A N 1
ATOM 1631 C CA . THR A 1 209 ? 7.250 -2.787 -7.408 1.00 95.50 209 THR A CA 1
ATOM 1632 C C . THR A 1 209 ? 6.921 -1.547 -6.584 1.00 95.50 209 THR A C 1
ATOM 1634 O O . THR A 1 209 ? 7.736 -1.169 -5.749 1.00 95.50 209 THR A O 1
ATOM 1637 N N . ALA A 1 210 ? 5.732 -0.954 -6.737 1.00 95.69 210 ALA A N 1
ATOM 1638 C CA . ALA A 1 210 ? 5.304 0.209 -5.955 1.00 95.69 210 ALA A CA 1
ATOM 1639 C C . ALA A 1 210 ? 5.372 -0.032 -4.434 1.00 95.69 210 ALA A C 1
ATOM 1641 O O . ALA A 1 210 ? 5.659 0.888 -3.673 1.00 95.69 210 ALA A O 1
ATOM 1642 N N . TRP A 1 211 ? 5.207 -1.277 -3.968 1.00 95.06 211 TRP A N 1
ATOM 1643 C CA . TRP A 1 211 ? 5.379 -1.607 -2.549 1.00 95.06 211 TRP A CA 1
ATOM 1644 C C . TRP A 1 211 ? 6.806 -1.367 -2.047 1.00 95.06 211 TRP A C 1
ATOM 1646 O O . TRP A 1 211 ? 6.983 -1.000 -0.886 1.00 95.06 211 TRP A O 1
ATOM 1656 N N . LYS A 1 212 ? 7.822 -1.487 -2.911 1.00 94.50 212 LYS A N 1
ATOM 1657 C CA . LYS A 1 212 ? 9.225 -1.242 -2.544 1.00 94.50 212 LYS A CA 1
ATOM 1658 C C . LYS A 1 212 ? 9.480 0.207 -2.134 1.00 94.50 212 LYS A C 1
ATOM 1660 O O . LYS A 1 212 ? 10.392 0.439 -1.348 1.00 94.50 212 LYS A O 1
ATOM 1665 N N . LEU A 1 213 ? 8.651 1.156 -2.579 1.00 95.50 213 LEU A N 1
ATOM 1666 C CA . LEU A 1 213 ? 8.745 2.564 -2.174 1.00 95.50 213 LEU A CA 1
ATOM 1667 C C . LEU A 1 213 ? 8.594 2.756 -0.667 1.00 95.50 213 LEU A C 1
ATOM 1669 O O . LEU A 1 213 ? 9.116 3.722 -0.123 1.00 95.50 213 LEU A O 1
ATOM 1673 N N . ILE A 1 214 ? 7.881 1.853 0.002 1.00 95.12 214 ILE A N 1
ATOM 1674 C CA . ILE A 1 214 ? 7.686 1.865 1.454 1.00 95.12 214 ILE A CA 1
ATOM 1675 C C . ILE A 1 214 ? 8.452 0.732 2.145 1.00 95.12 214 ILE A C 1
ATOM 1677 O O . ILE A 1 214 ? 8.097 0.327 3.247 1.00 95.12 214 ILE A O 1
ATOM 1681 N N . GLY A 1 215 ? 9.464 0.165 1.476 1.00 92.19 215 GLY A N 1
ATOM 1682 C CA . GLY A 1 215 ? 10.188 -1.017 1.952 1.00 92.19 215 GLY A CA 1
ATOM 1683 C C . GLY A 1 215 ? 9.312 -2.266 2.014 1.00 92.19 215 GLY A C 1
ATOM 1684 O O . GLY A 1 215 ? 9.651 -3.225 2.701 1.00 92.19 215 GLY A O 1
ATOM 1685 N N . GLY A 1 216 ? 8.164 -2.238 1.341 1.00 91.19 216 GLY A N 1
ATOM 1686 C CA . GLY A 1 216 ? 7.097 -3.210 1.455 1.00 91.19 216 GLY A CA 1
ATOM 1687 C C . GLY A 1 216 ? 7.128 -4.297 0.385 1.00 91.19 216 GLY A C 1
ATOM 1688 O O . GLY A 1 216 ? 7.665 -4.140 -0.714 1.00 91.19 216 GLY A O 1
ATOM 1689 N N . ARG A 1 217 ? 6.448 -5.398 0.689 1.00 88.56 217 ARG A N 1
ATOM 1690 C CA . ARG A 1 217 ? 6.036 -6.451 -0.236 1.00 88.56 217 ARG A CA 1
ATOM 1691 C C . ARG A 1 217 ? 4.621 -6.851 0.113 1.00 88.56 217 ARG A C 1
ATOM 1693 O O . ARG A 1 217 ? 4.343 -7.179 1.261 1.00 88.56 217 ARG A O 1
ATOM 1700 N N . PHE A 1 218 ? 3.744 -6.879 -0.878 1.00 89.25 218 PHE A N 1
ATOM 1701 C CA . PHE A 1 218 ? 2.371 -7.321 -0.684 1.00 89.25 218 PHE A CA 1
ATOM 1702 C C . PHE A 1 218 ? 2.163 -8.692 -1.305 1.00 89.25 218 PHE A C 1
ATOM 1704 O O . PHE A 1 218 ? 2.383 -8.888 -2.504 1.00 89.25 218 PHE A O 1
ATOM 1711 N N . ARG A 1 219 ? 1.741 -9.645 -0.475 1.00 81.69 219 ARG A N 1
ATOM 1712 C CA . ARG A 1 219 ? 1.478 -11.026 -0.872 1.00 81.69 219 ARG A CA 1
ATOM 1713 C C . ARG A 1 219 ? 0.081 -11.428 -0.429 1.00 81.69 219 ARG A C 1
ATOM 1715 O O . ARG A 1 219 ? -0.360 -11.078 0.668 1.00 81.69 219 ARG A O 1
ATOM 1722 N N . ARG A 1 220 ? -0.590 -12.210 -1.279 1.00 76.81 220 ARG A N 1
ATOM 1723 C CA . ARG A 1 220 ? -1.810 -12.917 -0.881 1.00 76.81 220 ARG A CA 1
ATOM 1724 C C . ARG A 1 220 ? -1.454 -13.888 0.233 1.00 76.81 220 ARG A C 1
ATOM 1726 O O . ARG A 1 220 ? -0.496 -14.652 0.080 1.00 76.81 220 ARG A O 1
ATOM 1733 N N . GLU A 1 221 ? -2.238 -13.893 1.304 1.00 72.44 221 GLU A N 1
ATOM 1734 C CA . GLU A 1 221 ? -2.129 -14.961 2.284 1.00 72.44 221 GLU A CA 1
ATOM 1735 C C . GLU A 1 221 ? -2.486 -16.284 1.608 1.00 72.44 221 GLU A C 1
ATOM 1737 O O . GLU A 1 221 ? -3.554 -16.442 1.012 1.00 72.44 221 GLU A O 1
ATOM 1742 N N . ARG A 1 222 ? -1.563 -17.243 1.661 1.00 67.00 222 ARG A N 1
ATOM 1743 C CA . ARG A 1 222 ? -1.864 -18.613 1.257 1.00 67.00 222 ARG A CA 1
ATOM 1744 C C . ARG A 1 222 ? -2.451 -19.301 2.476 1.00 67.00 222 ARG A C 1
ATOM 1746 O O . ARG A 1 222 ? -1.779 -19.374 3.499 1.00 67.00 222 ARG A O 1
ATOM 1753 N N . LEU A 1 223 ? -3.667 -19.829 2.350 1.00 58.88 223 LEU A N 1
ATOM 1754 C CA . LEU A 1 223 ? -4.265 -20.743 3.325 1.00 58.88 223 LEU A CA 1
ATOM 1755 C C . LEU A 1 223 ? -3.477 -22.064 3.311 1.00 58.88 223 LEU A C 1
ATOM 1757 O O . LEU A 1 223 ? -3.908 -23.071 2.760 1.00 58.88 223 LEU A O 1
ATOM 1761 N N . GLY A 1 224 ? -2.255 -22.029 3.834 1.00 61.72 224 GLY A N 1
ATOM 1762 C CA . GLY A 1 224 ? -1.492 -23.220 4.156 1.00 61.72 224 GLY A CA 1
ATOM 1763 C C . GLY A 1 224 ? -2.065 -23.855 5.414 1.00 61.72 224 GLY A C 1
ATOM 1764 O O . GLY A 1 224 ? -2.638 -23.177 6.269 1.00 61.72 224 GLY A O 1
ATOM 1765 N N . ARG A 1 225 ? -1.887 -25.169 5.546 1.00 62.19 225 ARG A N 1
ATOM 1766 C CA . ARG A 1 225 ? -2.122 -25.852 6.819 1.00 62.19 225 ARG A CA 1
ATOM 1767 C C . ARG A 1 225 ? -1.307 -25.155 7.910 1.00 62.19 225 ARG A C 1
ATOM 1769 O O . ARG A 1 225 ? -0.150 -24.788 7.687 1.00 62.19 225 ARG A O 1
ATOM 1776 N N . SER A 1 226 ? -1.920 -24.956 9.078 1.00 73.00 226 SER A N 1
ATOM 1777 C CA . SER A 1 226 ? -1.210 -24.395 10.227 1.00 73.00 226 SER A CA 1
ATOM 1778 C C . SER A 1 226 ? 0.004 -25.273 10.572 1.00 73.00 226 SER A C 1
ATOM 1780 O O . SER A 1 226 ? -0.023 -26.474 10.297 1.00 73.00 226 SER A O 1
ATOM 1782 N N . PRO A 1 227 ? 1.063 -24.730 11.200 1.00 73.94 227 PRO A N 1
ATOM 1783 C CA . PRO A 1 227 ? 2.204 -25.538 11.632 1.00 73.94 227 PRO A CA 1
ATOM 1784 C C . PRO A 1 227 ? 1.786 -26.737 12.491 1.00 73.94 227 PRO A C 1
ATOM 1786 O O . PRO A 1 227 ? 2.337 -27.822 12.349 1.00 73.94 227 PRO A O 1
ATOM 1789 N N . LEU A 1 228 ? 0.750 -26.565 13.321 1.00 78.31 228 LEU A N 1
ATOM 1790 C CA . LEU A 1 228 ? 0.150 -27.647 14.097 1.00 78.31 228 LEU A CA 1
ATOM 1791 C C . LEU A 1 228 ? -0.531 -28.692 13.205 1.00 78.31 228 LEU A C 1
ATOM 1793 O O . LEU A 1 228 ? -0.338 -29.879 13.425 1.00 78.31 228 LEU A O 1
ATOM 1797 N N . ALA A 1 229 ? -1.296 -28.273 12.196 1.00 82.44 229 ALA A N 1
ATOM 1798 C CA . ALA A 1 229 ? -1.925 -29.190 11.247 1.00 82.44 229 ALA A CA 1
ATOM 1799 C C . ALA A 1 229 ? -0.892 -29.940 10.389 1.00 82.44 229 ALA A C 1
ATOM 1801 O O . ALA A 1 229 ? -1.106 -31.107 10.079 1.00 82.44 229 ALA A O 1
ATOM 1802 N N . ASN A 1 230 ? 0.235 -29.307 10.043 1.00 84.69 230 ASN A N 1
ATOM 1803 C CA . ASN A 1 230 ? 1.359 -29.986 9.390 1.00 84.69 230 ASN A CA 1
ATOM 1804 C C . ASN A 1 230 ? 1.990 -31.020 10.324 1.00 84.69 230 ASN A C 1
ATOM 1806 O O . ASN A 1 230 ? 2.152 -32.166 9.931 1.00 84.69 230 ASN A O 1
ATOM 1810 N N . ARG A 1 231 ? 2.246 -30.650 11.583 1.00 83.88 231 ARG A N 1
ATOM 1811 C CA . ARG A 1 231 ? 2.814 -31.562 12.581 1.00 83.88 231 ARG A CA 1
ATOM 1812 C C . ARG A 1 231 ? 1.883 -32.730 12.913 1.00 83.88 231 ARG A C 1
ATOM 1814 O O . ARG A 1 231 ? 2.342 -33.846 13.094 1.00 83.88 231 ARG A O 1
ATOM 1821 N N . LEU A 1 232 ? 0.573 -32.493 12.968 1.00 88.75 232 LEU A N 1
ATOM 1822 C CA . LEU A 1 232 ? -0.428 -33.553 13.109 1.00 88.75 232 LEU A CA 1
ATOM 1823 C C . LEU A 1 232 ? -0.451 -34.465 11.882 1.00 88.75 232 LEU A C 1
ATOM 1825 O O . LEU A 1 232 ? -0.534 -35.674 12.045 1.00 88.75 232 LEU A O 1
ATOM 1829 N N . ALA A 1 233 ? -0.346 -33.910 10.673 1.00 88.31 233 ALA A N 1
ATOM 1830 C CA . ALA A 1 233 ? -0.258 -34.709 9.454 1.00 88.31 233 ALA A CA 1
ATOM 1831 C C . ALA A 1 233 ? 1.027 -35.556 9.397 1.00 88.31 233 ALA A C 1
ATOM 1833 O O . ALA A 1 233 ? 0.977 -36.660 8.876 1.00 88.31 233 ALA A O 1
ATOM 1834 N N . GLU A 1 234 ? 2.143 -35.069 9.949 1.00 90.00 234 GLU A N 1
ATOM 1835 C CA . GLU A 1 234 ? 3.389 -35.838 10.104 1.00 90.00 234 GLU A CA 1
ATOM 1836 C C . GLU A 1 234 ? 3.284 -36.936 11.173 1.00 90.00 234 GLU A C 1
ATOM 1838 O O . GLU A 1 234 ? 3.901 -37.981 11.030 1.00 90.00 234 GLU A O 1
ATOM 1843 N N . LEU A 1 235 ? 2.525 -36.711 12.253 1.00 89.81 235 LEU A N 1
ATOM 1844 C CA . LEU A 1 235 ? 2.357 -37.685 13.343 1.00 89.81 235 LEU A CA 1
ATOM 1845 C C . LEU A 1 235 ? 1.297 -38.760 13.053 1.00 89.81 235 LEU A C 1
ATOM 1847 O O . LEU A 1 235 ? 1.340 -39.828 13.657 1.00 89.81 235 LEU A O 1
ATOM 1851 N N . LEU A 1 236 ? 0.319 -38.455 12.198 1.00 87.38 236 LEU A N 1
ATOM 1852 C CA . LEU A 1 236 ? -0.796 -39.340 11.833 1.00 87.38 236 LEU A CA 1
ATOM 1853 C C . LEU A 1 236 ? -0.617 -39.996 10.451 1.00 87.38 236 LEU A C 1
ATOM 1855 O O . LEU A 1 236 ? -1.531 -40.688 10.001 1.00 87.38 236 LEU A O 1
ATOM 1859 N N . GLY A 1 237 ? 0.502 -39.722 9.772 1.00 59.03 237 GLY A N 1
ATOM 1860 C CA . GLY A 1 237 ? 0.854 -40.233 8.445 1.00 59.03 237 GLY A CA 1
ATOM 1861 C C . GLY A 1 237 ? 1.836 -41.389 8.509 1.00 59.03 237 GLY A C 1
ATOM 1862 O O . GLY A 1 237 ? 2.876 -41.227 9.181 1.00 59.03 237 GLY A O 1
#

pLDDT: mean 79.42, std 22.54, range [25.31, 97.88]

Organism: NCBI:txid1628268

Radius of gyration: 26.78 Å; chains: 1; bounding box: 80×55×64 Å

Foldseek 3Di:
DDDDDDDDDDDDDDDDDDDDDDDDPPPPPPPPPVQPWQWKKKKFFLDDPLACLLVLQVQLVVQVVCCVVVVDDPADSQLSSVLSVLVLLLVLLVVCCPPVNVVVCVVVVQWDPDPPFIWWFFWDQDPVVRDIDGDDDPVGDTHGSVRVNVVSVVCSVLDGCQFWVDWAWPDDGHNPDDDTITIITTTTHCPDDSSVSVVVVLVSCQRTSSQVSNSIHIHGDDPDQDPVRVVVVVVVD

Sequence (237 aa):
PVAGILTGGCEAEARTPTGSLGLAASSWVSPFMALERLSSRPEVRTAGPESIVPSLARVSAAWNRKKDEEGTQEHPLRIVMLSTLLEVMIERAQAAVEPTRLEASAQAGLILNQGDEPFWPSLRWNPARRVEEIVSSEEARPLEHSRLMRKLNQVRDTINPENILRCHGYHSISENMTGDTWRLLLEIETVGEEAQNLHAWLRRMINCTAWKLIGGRFRRERLGRSPLANRLAELLG